Protein AF-A0A2W5EQF7-F1 (afdb_monomer)

Sequence (198 aa):
MAKLHTLMISAACLLDADGRLLLVRKRGTSAFMLPGGKLEAGEDALAALCRELQEELGLTFARSAFTALGRFEAPAANEPDTRVRAEVFTGTLDEPVSVAAELDAQRWLVRGEPWPDDLAPLLRLHVLPALWPSPATTRQDFHRQHADDARREAERLLAERAAWGPRWPAWVATQLYALSPAPYAAMVRRELERLAAG

pLDDT: mean 90.41, std 9.83, range [48.47, 98.62]

Foldseek 3Di:
DDDQAEFEWEFEQEAEPLRWTKWFAFPPAQATEGQTTGADDPGDRLRRRQVRCCQFFVDGDDSVQKDWLAWFKDAWRGDPSYMYIYGYIYGYDHDDTDTDPGTPDMDIHHPPDDDDPRHTCRCVVPVCCSVDVDPPCPLVNVCVVCLVVLLVLLVVLVVCCVVCPPCSVVVVVVVLVPDPDVSSSVSNVVSNVVVVVD

Secondary structure (DSSP, 8-state):
-PPPEEEEEEEEEEE-TT-PEEEEEETT--SBB-SEEEPPTT--HHHHHHHHHHHHH-----GGG-EEEEEEEEE-SSSTTEEEEEEEEEEE--SPP---TTEEEEEEEPTTSPPPTTB-HHIIIIIHHHHS------HHHHHHHHHHHHHHHHHHHHHTHHHHGGGHHHHHHHHHHH-SSHHHHHHHHHHHHHHHH-

Radius of gyration: 24.65 Å; Cα contacts (8 Å, |Δi|>4): 305; chains: 1; bounding box: 59×32×68 Å

Structure (mmCIF, N/CA/C/O backbone):
data_AF-A0A2W5EQF7-F1
#
_entry.id   AF-A0A2W5EQF7-F1
#
loop_
_atom_site.group_PDB
_atom_site.id
_atom_site.type_symbol
_atom_site.label_atom_id
_atom_site.label_alt_id
_atom_site.label_comp_id
_atom_site.label_asym_id
_atom_site.label_entity_id
_atom_site.label_seq_id
_atom_site.pdbx_PDB_ins_code
_atom_site.Cartn_x
_atom_site.Cartn_y
_atom_site.Cartn_z
_atom_site.occupancy
_atom_site.B_iso_or_equiv
_atom_site.auth_seq_id
_atom_site.auth_comp_id
_atom_site.auth_asym_id
_atom_site.auth_atom_id
_atom_site.pdbx_PDB_model_num
ATOM 1 N N . MET A 1 1 ? 17.710 12.142 25.211 1.00 48.47 1 MET A N 1
ATOM 2 C CA . MET A 1 1 ? 17.046 11.562 24.024 1.00 48.47 1 MET A CA 1
ATOM 3 C C . MET A 1 1 ? 15.573 11.411 24.351 1.00 48.47 1 MET A C 1
ATOM 5 O O . MET A 1 1 ? 15.276 10.823 25.385 1.00 48.47 1 MET A O 1
ATOM 9 N N . ALA A 1 2 ? 14.677 12.006 23.560 1.00 56.12 2 ALA A N 1
ATOM 10 C CA . ALA A 1 2 ? 13.237 11.849 23.761 1.00 56.12 2 ALA A CA 1
ATOM 11 C C . ALA A 1 2 ? 12.841 10.382 23.525 1.00 56.12 2 ALA A C 1
ATOM 13 O O . ALA A 1 2 ? 13.401 9.710 22.658 1.00 56.12 2 ALA A O 1
ATOM 14 N N . LYS A 1 3 ? 11.937 9.861 24.355 1.00 61.88 3 LYS A N 1
ATOM 15 C CA . LYS A 1 3 ? 11.502 8.464 24.312 1.00 61.88 3 LYS A CA 1
ATOM 16 C C . LYS A 1 3 ? 10.446 8.339 23.210 1.00 61.88 3 LYS A C 1
ATOM 18 O O . LYS A 1 3 ? 9.400 8.963 23.326 1.00 61.88 3 LYS A O 1
ATOM 23 N N . LEU A 1 4 ? 10.723 7.562 22.160 1.00 73.81 4 LEU A N 1
ATOM 24 C CA . LEU A 1 4 ? 9.756 7.289 21.089 1.00 73.81 4 LEU A CA 1
ATOM 25 C C . LEU A 1 4 ? 8.510 6.610 21.674 1.00 73.81 4 LEU A C 1
ATOM 27 O O . LEU A 1 4 ? 8.620 5.563 22.319 1.00 73.81 4 LEU A O 1
ATOM 31 N N . HIS A 1 5 ? 7.336 7.200 21.455 1.00 87.62 5 HIS A N 1
ATOM 32 C CA . HIS A 1 5 ? 6.059 6.606 21.846 1.00 87.62 5 HIS A CA 1
ATOM 33 C C . HIS A 1 5 ? 5.603 5.609 20.772 1.00 87.62 5 HIS A C 1
ATOM 35 O O . HIS A 1 5 ? 5.801 5.842 19.581 1.00 87.62 5 HIS A O 1
ATOM 41 N N . THR A 1 6 ? 5.031 4.470 21.172 1.00 90.19 6 THR A N 1
ATOM 42 C CA . THR A 1 6 ? 4.498 3.472 20.230 1.00 90.19 6 THR A CA 1
ATOM 43 C C . THR A 1 6 ? 3.012 3.282 20.476 1.00 90.19 6 THR A C 1
ATOM 45 O O . THR A 1 6 ? 2.613 2.887 21.570 1.00 90.19 6 THR A O 1
ATOM 48 N N . LEU A 1 7 ? 2.215 3.537 19.443 1.00 91.69 7 LEU A N 1
ATOM 49 C CA . LEU A 1 7 ? 0.780 3.298 19.418 1.00 91.69 7 LEU A CA 1
ATOM 50 C C . LEU A 1 7 ? 0.499 1.923 18.818 1.00 91.69 7 LEU A C 1
ATOM 52 O O . LEU A 1 7 ? 0.949 1.621 17.711 1.00 91.69 7 LEU A O 1
ATOM 56 N N . MET A 1 8 ? -0.263 1.112 19.547 1.00 94.94 8 MET A N 1
ATOM 57 C CA . MET A 1 8 ? -0.756 -0.180 19.078 1.00 94.94 8 MET A CA 1
ATOM 58 C C . MET A 1 8 ? -2.125 0.021 18.435 1.00 94.94 8 MET A C 1
ATOM 60 O O . MET A 1 8 ? -3.047 0.498 19.096 1.00 94.94 8 MET A O 1
ATOM 64 N N . ILE A 1 9 ? -2.240 -0.326 17.156 1.00 95.62 9 ILE A N 1
ATOM 65 C CA . ILE A 1 9 ? -3.440 -0.111 16.342 1.00 95.62 9 ILE A CA 1
ATOM 66 C C . ILE A 1 9 ? -3.918 -1.443 15.757 1.00 95.62 9 ILE A C 1
ATOM 68 O O . ILE A 1 9 ? -3.106 -2.313 15.431 1.00 95.62 9 ILE A O 1
ATOM 72 N N . SER A 1 10 ? -5.225 -1.586 15.564 1.00 97.81 10 SER A N 1
ATOM 73 C CA . SER A 1 10 ? -5.778 -2.555 14.623 1.00 97.81 10 SER A CA 1
ATOM 74 C C . SER A 1 10 ? -6.512 -1.842 13.497 1.00 97.81 10 SER A C 1
ATOM 76 O O . SER A 1 10 ? -7.154 -0.822 13.728 1.00 97.81 10 SER A O 1
ATOM 78 N N . ALA A 1 11 ? -6.369 -2.344 12.271 1.00 98.19 11 ALA A N 1
ATOM 79 C CA . ALA A 1 11 ? -6.960 -1.726 11.090 1.00 98.19 11 ALA A CA 1
ATOM 80 C C . ALA A 1 11 ? -7.374 -2.764 10.040 1.00 98.19 11 ALA A C 1
ATOM 82 O O . ALA A 1 11 ? -6.799 -3.855 9.973 1.00 98.19 11 ALA A O 1
ATOM 83 N N . ALA A 1 12 ? -8.332 -2.406 9.183 1.00 98.12 12 ALA A N 1
ATOM 84 C CA . ALA A 1 12 ? -8.821 -3.275 8.115 1.00 98.12 12 ALA A CA 1
ATOM 85 C C . ALA A 1 12 ? -8.602 -2.692 6.718 1.00 98.12 12 ALA A C 1
ATOM 87 O O . ALA A 1 12 ? -8.918 -1.541 6.438 1.00 98.12 12 ALA A O 1
ATOM 88 N N . CYS A 1 13 ? -8.145 -3.545 5.806 1.00 98.38 13 CYS A N 1
ATOM 89 C CA . CYS A 1 13 ? -8.306 -3.370 4.373 1.00 98.38 13 CYS A CA 1
ATOM 90 C C . CYS A 1 13 ? -9.688 -3.894 3.975 1.00 98.38 13 CYS A C 1
ATOM 92 O O . CYS A 1 13 ? -9.848 -5.095 3.744 1.00 98.38 13 CYS A O 1
ATOM 94 N N . LEU A 1 14 ? -10.676 -3.001 3.934 1.00 97.69 14 LEU A N 1
ATOM 95 C CA . LEU A 1 14 ? -12.032 -3.314 3.490 1.00 97.69 14 LEU A CA 1
ATOM 96 C C . LEU A 1 14 ? -12.136 -3.126 1.976 1.00 97.69 14 LEU A C 1
ATOM 98 O O . LEU A 1 14 ? -11.939 -2.017 1.474 1.00 97.69 14 LEU A O 1
ATOM 102 N N . LEU A 1 15 ? -12.403 -4.221 1.266 1.00 96.75 15 LEU A N 1
ATOM 103 C CA . LEU A 1 15 ? -12.511 -4.257 -0.190 1.00 96.75 15 LEU A CA 1
ATOM 104 C C . LEU A 1 15 ? -13.969 -4.419 -0.612 1.00 96.75 15 LEU A C 1
ATOM 106 O O . LEU A 1 15 ? -14.646 -5.319 -0.118 1.00 96.75 15 LEU A O 1
ATOM 110 N N . ASP A 1 16 ? -14.430 -3.587 -1.540 1.00 94.62 16 ASP A N 1
ATOM 111 C CA . ASP A 1 16 ? -15.740 -3.785 -2.163 1.00 94.62 16 ASP A CA 1
ATOM 112 C C . ASP A 1 16 ? -15.708 -4.863 -3.261 1.00 94.62 16 ASP A C 1
ATOM 114 O O . ASP A 1 16 ? -14.664 -5.445 -3.575 1.00 94.62 16 ASP A O 1
ATOM 118 N N . ALA A 1 17 ? -16.867 -5.120 -3.872 1.00 90.81 17 ALA A N 1
ATOM 119 C CA . ALA A 1 17 ? -17.014 -6.082 -4.964 1.00 90.81 17 ALA A CA 1
ATOM 120 C C . ALA A 1 17 ? -16.164 -5.749 -6.210 1.00 90.81 17 ALA A C 1
ATOM 122 O O . ALA A 1 17 ? -15.808 -6.655 -6.964 1.00 90.81 17 ALA A O 1
ATOM 123 N N . ASP A 1 18 ? -15.801 -4.476 -6.407 1.00 89.88 18 ASP A N 1
ATOM 124 C CA . ASP A 1 18 ? -14.920 -4.021 -7.489 1.00 89.88 18 ASP A CA 1
ATOM 125 C C . ASP A 1 18 ? -13.426 -4.131 -7.108 1.00 89.88 18 ASP A C 1
ATOM 127 O O . ASP A 1 18 ? -12.540 -3.800 -7.900 1.00 89.88 18 ASP A O 1
ATOM 131 N 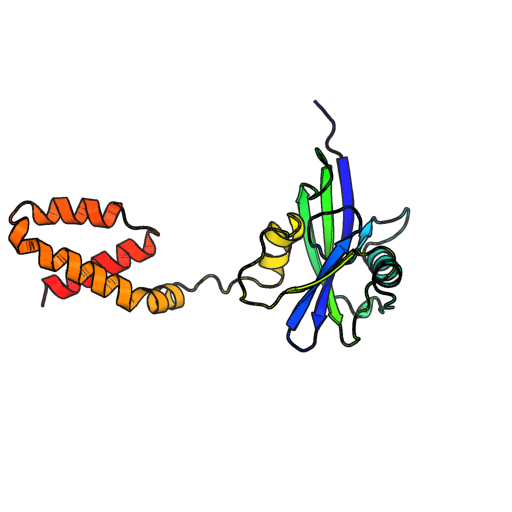N . GLY A 1 19 ? -13.118 -4.588 -5.888 1.00 91.06 19 GLY A N 1
ATOM 132 C CA . GLY A 1 19 ? -11.762 -4.687 -5.358 1.00 91.06 19 GLY A CA 1
ATOM 133 C C . GLY A 1 19 ? -11.134 -3.334 -5.015 1.00 91.06 19 GLY A C 1
ATOM 134 O O . GLY A 1 19 ? -9.905 -3.240 -4.927 1.00 91.06 19 GLY A O 1
ATOM 135 N N . ARG A 1 20 ? -11.942 -2.283 -4.836 1.00 93.75 20 ARG A N 1
ATOM 136 C CA . ARG A 1 20 ? -11.485 -0.972 -4.363 1.00 93.75 20 ARG A CA 1
ATOM 137 C C . ARG A 1 20 ? -11.332 -1.002 -2.851 1.00 93.75 20 ARG A C 1
ATOM 139 O O . ARG A 1 20 ? -12.139 -1.596 -2.147 1.00 93.75 20 ARG A O 1
ATOM 146 N N . LEU A 1 21 ? -10.300 -0.335 -2.349 1.00 97.44 21 LEU A N 1
ATOM 147 C CA . LEU A 1 21 ? -9.998 -0.248 -0.924 1.00 97.44 21 LEU A CA 1
ATOM 148 C C . LEU A 1 21 ? -10.655 0.987 -0.309 1.00 97.44 21 LEU A C 1
ATOM 150 O O . LEU A 1 21 ? -10.420 2.104 -0.775 1.00 97.44 21 LEU A O 1
ATOM 154 N N . LEU A 1 22 ? -11.417 0.797 0.767 1.00 97.06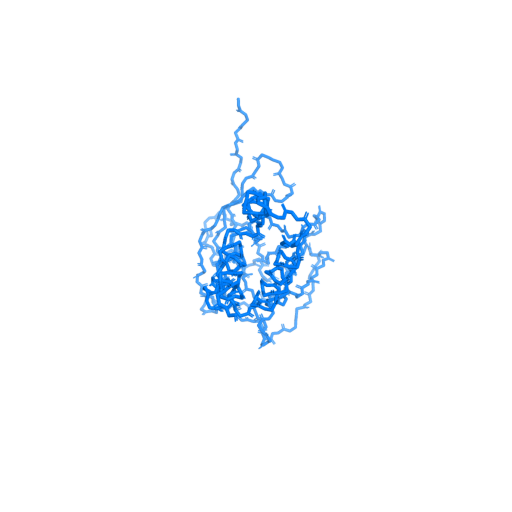 22 LEU A N 1
ATOM 155 C CA . LEU A 1 22 ? -11.942 1.900 1.563 1.00 97.06 22 LEU A CA 1
ATOM 156 C C . LEU A 1 22 ? -10.818 2.575 2.352 1.00 97.06 22 LEU A C 1
ATOM 158 O O . LEU A 1 22 ? -10.120 1.938 3.142 1.00 97.06 22 LEU A O 1
ATOM 162 N N . LEU A 1 23 ? -10.703 3.887 2.183 1.00 97.06 23 LEU A N 1
ATOM 163 C CA . LEU A 1 23 ? -9.868 4.766 2.986 1.00 97.06 23 LEU A CA 1
ATOM 164 C C . LEU A 1 23 ? -10.734 5.780 3.722 1.00 97.06 23 LEU A C 1
ATOM 166 O O . LEU A 1 23 ? -11.713 6.299 3.181 1.00 97.06 23 LEU A O 1
ATOM 170 N N . VAL A 1 24 ? -10.308 6.131 4.927 1.00 95.44 24 VAL A N 1
ATOM 171 C CA . VAL A 1 24 ? -10.965 7.125 5.773 1.00 95.44 24 VAL A CA 1
ATOM 172 C C . VAL A 1 24 ? -9.977 8.196 6.203 1.00 95.44 24 VAL A C 1
ATOM 174 O O . VAL A 1 24 ? -8.767 7.971 6.234 1.00 95.44 24 VAL A O 1
ATOM 177 N N . ARG A 1 25 ? -10.480 9.375 6.553 1.00 94.19 25 ARG A N 1
ATOM 178 C CA . ARG A 1 25 ? -9.692 10.438 7.176 1.00 94.19 25 ARG A CA 1
ATOM 179 C C . ARG A 1 25 ? -10.370 10.869 8.467 1.00 94.19 25 ARG A C 1
ATOM 181 O O . ARG A 1 25 ? -11.517 11.313 8.438 1.00 94.19 25 ARG A O 1
ATOM 188 N N . LYS A 1 26 ? -9.655 10.764 9.590 1.00 90.50 26 LYS A N 1
ATOM 189 C CA . LYS A 1 26 ? -10.151 11.208 10.900 1.00 90.50 26 LYS A CA 1
ATOM 190 C C . LYS A 1 26 ? -10.235 12.731 10.949 1.00 90.50 26 LYS A C 1
ATOM 192 O O . LYS A 1 26 ? -9.375 13.421 10.386 1.00 90.50 26 LYS A O 1
ATOM 197 N N . ARG A 1 27 ? -11.236 13.271 11.647 1.00 86.88 27 ARG A N 1
ATOM 198 C CA . ARG A 1 27 ? -11.348 14.721 11.855 1.00 86.88 27 ARG A CA 1
ATOM 199 C C . ARG A 1 27 ? -10.093 15.263 12.550 1.00 86.88 27 ARG A C 1
ATOM 201 O O . ARG A 1 27 ? -9.570 14.653 13.475 1.00 86.88 27 ARG A O 1
ATOM 208 N N . GLY A 1 28 ? -9.600 16.411 12.085 1.00 86.38 28 GLY A N 1
ATOM 209 C CA . GLY A 1 28 ? -8.376 17.025 12.616 1.00 86.38 28 GLY A CA 1
ATOM 210 C C . GLY A 1 28 ? -7.071 16.417 12.088 1.00 86.38 28 GLY A C 1
ATOM 211 O O . GLY A 1 28 ? -6.002 16.785 12.565 1.00 86.38 28 GLY A O 1
ATOM 212 N N . THR A 1 29 ? -7.138 15.523 11.095 1.00 88.94 29 THR A N 1
ATOM 213 C CA . THR A 1 29 ? -5.961 14.946 10.425 1.00 88.94 29 THR A CA 1
ATOM 214 C C . THR A 1 29 ? -5.974 15.249 8.929 1.00 88.94 29 THR A C 1
ATOM 216 O O . THR A 1 29 ? -7.028 15.512 8.350 1.00 88.94 29 THR A O 1
ATOM 219 N N . SER A 1 30 ? -4.803 15.227 8.288 1.00 89.38 30 SER A N 1
ATOM 220 C CA . SER A 1 30 ? -4.674 15.489 6.846 1.00 89.38 30 SER A CA 1
ATOM 221 C C . SER A 1 30 ? -4.567 14.218 6.001 1.00 89.38 30 SER A C 1
ATOM 223 O O . SER A 1 30 ? -4.916 14.251 4.822 1.00 89.38 30 SER A O 1
ATOM 225 N N . ALA A 1 31 ? -4.119 13.107 6.591 1.00 93.62 31 ALA A N 1
ATOM 226 C CA . ALA A 1 31 ? -3.825 11.875 5.869 1.00 93.62 31 ALA A CA 1
ATOM 227 C C . ALA A 1 31 ? -5.010 10.896 5.835 1.00 93.62 31 ALA A C 1
ATOM 229 O O . ALA A 1 31 ? -5.658 10.651 6.852 1.00 93.62 31 ALA A O 1
ATOM 230 N N . PHE A 1 32 ? -5.234 10.273 4.680 1.00 96.25 32 PHE A N 1
ATOM 231 C CA . PHE A 1 32 ? -6.093 9.104 4.529 1.00 96.25 32 PHE A CA 1
ATOM 232 C C . PHE A 1 32 ? -5.405 7.849 5.068 1.00 96.25 32 PHE A C 1
ATOM 234 O O . PHE A 1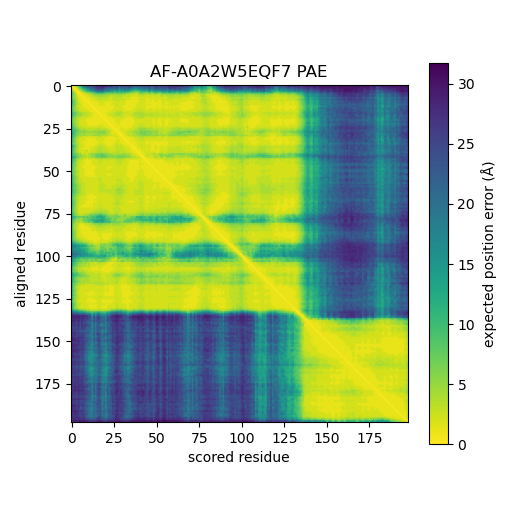 32 ? -4.216 7.611 4.847 1.00 96.25 32 PHE A O 1
ATOM 241 N N . MET A 1 33 ? -6.170 7.027 5.769 1.00 95.94 33 MET A N 1
ATOM 242 C CA . MET A 1 33 ? -5.720 5.820 6.448 1.00 95.94 33 MET A CA 1
ATOM 243 C C . MET A 1 33 ? -6.753 4.702 6.300 1.00 95.94 33 MET A C 1
ATOM 245 O O . MET A 1 33 ? -7.835 4.902 5.749 1.00 95.94 33 MET A O 1
ATOM 249 N N . LEU A 1 34 ? -6.394 3.510 6.766 1.00 97.44 34 LEU A N 1
ATOM 250 C CA . LEU A 1 34 ? -7.345 2.411 6.906 1.00 97.44 34 LEU A CA 1
ATOM 251 C C . LEU A 1 34 ? -8.290 2.696 8.079 1.00 97.44 34 LEU A C 1
ATOM 253 O O . LEU A 1 34 ? -7.830 3.280 9.064 1.00 97.44 34 LEU A O 1
ATOM 257 N N . PRO A 1 35 ? -9.557 2.262 8.005 1.00 96.25 35 PRO A N 1
ATOM 258 C CA . PRO A 1 35 ? -10.445 2.288 9.158 1.00 96.25 35 PRO A CA 1
ATOM 259 C C . PRO A 1 35 ? -9.921 1.375 10.276 1.00 96.25 35 PRO A C 1
ATOM 261 O O . PRO A 1 35 ? -9.309 0.328 10.011 1.00 96.25 35 PRO A O 1
ATOM 264 N N . GLY A 1 36 ? -10.154 1.796 11.517 1.00 95.56 36 GLY A N 1
ATOM 265 C CA . GLY A 1 36 ? -9.656 1.155 12.729 1.00 95.56 36 GLY A CA 1
ATOM 266 C C . GLY A 1 36 ? -9.018 2.131 13.722 1.00 95.56 36 GLY A C 1
ATOM 267 O O . GLY A 1 36 ? -8.953 3.348 13.519 1.00 95.56 36 GLY A O 1
ATOM 268 N N . GLY A 1 37 ? -8.462 1.587 14.802 1.00 94.50 37 GLY A N 1
ATOM 269 C CA . GLY A 1 37 ? -7.959 2.417 15.886 1.00 94.50 37 GLY A CA 1
ATOM 270 C C . GLY A 1 37 ? -7.222 1.675 16.985 1.00 94.50 37 GLY A C 1
ATOM 271 O O . GLY A 1 37 ? -6.596 0.635 16.762 1.00 94.50 37 GLY A O 1
ATOM 272 N N . LYS A 1 38 ? -7.170 2.315 18.153 1.00 94.88 38 LYS A N 1
ATOM 273 C CA . LYS A 1 38 ? -6.282 1.923 19.252 1.00 94.88 38 LYS A CA 1
ATOM 274 C C . LYS A 1 38 ? -6.849 0.702 19.962 1.00 94.88 38 LYS A C 1
ATOM 276 O O . LYS A 1 38 ? -8.053 0.588 20.145 1.00 94.88 38 LYS A O 1
ATOM 281 N N . LEU A 1 39 ? -5.960 -0.190 20.390 1.00 95.31 39 LEU A N 1
ATOM 282 C CA . LEU A 1 39 ? -6.354 -1.284 21.274 1.00 95.31 39 LEU A CA 1
ATOM 283 C C . LEU A 1 39 ? -6.657 -0.728 22.666 1.00 95.31 39 LEU A C 1
ATOM 285 O O . LEU A 1 39 ? -5.861 0.048 23.209 1.00 95.31 39 LEU A O 1
ATOM 289 N N . GLU A 1 40 ? -7.758 -1.177 23.260 1.00 93.94 40 GLU A N 1
ATOM 290 C CA . GLU A 1 40 ? -8.060 -0.921 24.665 1.00 93.94 40 GLU A CA 1
ATOM 291 C C . GLU A 1 40 ? -7.437 -1.971 25.599 1.00 93.94 40 GLU A C 1
ATOM 293 O O . GLU A 1 40 ? -6.906 -3.008 25.189 1.00 93.94 40 GLU A O 1
ATOM 298 N N . ALA A 1 41 ? -7.453 -1.686 26.903 1.00 90.12 41 ALA A N 1
ATOM 299 C CA . ALA A 1 41 ? -6.861 -2.564 27.903 1.00 90.12 41 ALA A CA 1
ATOM 300 C C . ALA A 1 41 ? -7.593 -3.916 27.965 1.00 90.12 41 ALA A C 1
ATOM 302 O O . ALA A 1 41 ? -8.774 -3.983 28.290 1.00 90.12 41 ALA A O 1
ATOM 303 N N . GLY A 1 42 ? -6.860 -5.004 27.710 1.00 90.88 42 GLY A N 1
ATOM 304 C CA . GLY A 1 42 ? -7.405 -6.367 27.717 1.00 90.88 42 GLY A CA 1
ATOM 305 C C . GLY A 1 42 ? -8.065 -6.792 26.403 1.00 90.88 42 GLY A C 1
ATOM 306 O O . GLY A 1 42 ? -8.528 -7.926 26.305 1.00 90.88 42 GLY A O 1
ATOM 307 N N . GLU A 1 43 ? -8.073 -5.918 25.398 1.00 92.81 43 GLU A N 1
ATOM 308 C CA . GLU A 1 43 ? -8.648 -6.181 24.084 1.00 92.81 43 GLU A CA 1
ATOM 309 C C . GLU A 1 43 ? -7.625 -6.859 23.153 1.00 92.81 43 GLU A C 1
ATOM 311 O O . GLU A 1 43 ? -6.440 -6.513 23.140 1.00 92.81 43 GLU A O 1
ATOM 316 N N . ASP A 1 44 ? -8.073 -7.843 22.365 1.00 95.50 44 ASP A N 1
ATOM 317 C CA . ASP A 1 44 ? -7.275 -8.386 21.262 1.00 95.50 44 ASP A CA 1
ATOM 318 C C . ASP A 1 44 ? -7.470 -7.556 19.980 1.00 95.50 44 ASP A C 1
ATOM 320 O O . ASP A 1 44 ? -8.425 -6.792 19.858 1.00 95.50 44 ASP A O 1
ATOM 324 N N . ALA A 1 45 ? -6.572 -7.694 19.001 1.00 96.38 45 ALA A N 1
ATOM 325 C CA . ALA A 1 45 ? -6.612 -6.855 17.803 1.00 96.38 45 ALA A CA 1
ATOM 326 C C . ALA A 1 45 ? -7.928 -6.972 17.006 1.00 96.38 45 ALA A C 1
ATOM 328 O O . ALA A 1 45 ? -8.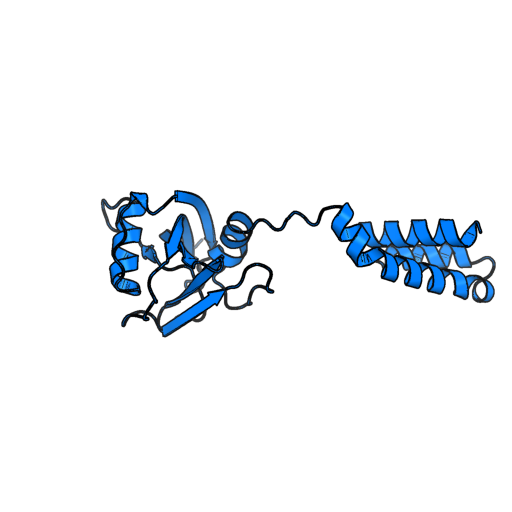424 -5.969 16.507 1.00 96.38 45 ALA A O 1
ATOM 329 N N . LEU A 1 46 ? -8.526 -8.166 16.911 1.00 96.88 46 LEU A N 1
ATOM 330 C CA . LEU A 1 46 ? -9.788 -8.354 16.183 1.00 96.88 46 LEU A CA 1
ATOM 331 C C . LEU A 1 46 ? -10.980 -7.760 16.935 1.00 96.88 46 LEU A C 1
ATOM 333 O O . LEU A 1 46 ? -11.891 -7.241 16.294 1.00 96.88 46 LEU A O 1
ATOM 337 N N . ALA A 1 47 ? -10.989 -7.847 18.266 1.00 96.69 47 ALA A N 1
ATOM 338 C CA . ALA A 1 47 ? -11.993 -7.188 19.091 1.00 96.69 47 ALA A CA 1
ATOM 339 C C . ALA A 1 47 ? -11.922 -5.662 18.914 1.00 96.69 47 ALA A C 1
ATOM 341 O O . ALA A 1 47 ? -12.938 -5.062 18.559 1.00 96.69 47 ALA A O 1
ATOM 342 N N . ALA A 1 48 ? -10.712 -5.091 18.997 1.00 97.25 48 ALA A N 1
ATOM 343 C CA . ALA A 1 48 ? -10.473 -3.665 18.764 1.00 97.25 48 ALA A CA 1
ATOM 344 C C . ALA A 1 48 ? -10.944 -3.237 17.378 1.00 97.25 48 ALA A C 1
ATOM 346 O O . ALA A 1 48 ? -11.659 -2.252 17.236 1.00 97.25 48 ALA A O 1
ATOM 347 N N . LEU A 1 49 ? -10.608 -4.021 16.352 1.00 97.69 49 LEU A N 1
ATOM 348 C CA . LEU A 1 49 ? -11.044 -3.739 14.994 1.00 97.69 49 LEU A CA 1
ATOM 349 C C . LEU A 1 49 ? -12.570 -3.709 14.873 1.00 97.69 49 LEU A C 1
ATOM 351 O O . LEU A 1 49 ? -13.112 -2.788 14.277 1.00 97.69 49 LEU A O 1
ATOM 355 N N . CYS A 1 50 ? -13.272 -4.705 15.416 1.00 96.25 50 CYS A N 1
ATOM 356 C CA . CYS A 1 50 ? -14.727 -4.785 15.278 1.00 96.25 50 CYS A CA 1
ATOM 357 C C . CYS A 1 50 ? -15.432 -3.616 15.984 1.00 96.25 50 CYS A C 1
ATOM 359 O O . CYS A 1 50 ? -16.376 -3.066 15.420 1.00 96.25 50 CYS A O 1
ATOM 361 N N . ARG A 1 51 ? -14.958 -3.221 17.174 1.00 96.19 51 ARG A N 1
ATOM 362 C CA . ARG A 1 51 ? -15.449 -2.037 17.894 1.00 96.19 51 ARG A CA 1
ATOM 363 C C . ARG A 1 51 ? -15.217 -0.760 17.086 1.00 96.19 51 ARG A C 1
ATOM 365 O O . ARG A 1 51 ? -16.160 -0.020 16.837 1.00 96.19 51 ARG A O 1
ATOM 372 N N . GLU A 1 52 ? -13.995 -0.537 16.615 1.00 95.56 52 GLU A N 1
ATOM 373 C CA . GLU A 1 52 ? -13.646 0.675 15.863 1.00 95.56 52 GLU A CA 1
ATOM 374 C C . GLU A 1 52 ? -14.426 0.774 14.543 1.00 95.56 52 GLU A C 1
ATOM 376 O O . GLU A 1 52 ? -14.901 1.844 14.186 1.00 95.56 52 GLU A O 1
ATOM 381 N N . LEU A 1 53 ? -14.641 -0.334 13.823 1.00 94.25 53 LEU A N 1
ATOM 382 C CA . LEU A 1 53 ? -15.469 -0.321 12.607 1.00 94.25 53 LEU A CA 1
ATOM 383 C C . LEU A 1 53 ? -16.939 0.010 12.904 1.00 94.25 53 LEU A C 1
ATOM 385 O O . LEU A 1 53 ? -17.594 0.676 12.097 1.00 94.25 53 LEU A O 1
ATOM 389 N N . GLN A 1 54 ? -17.451 -0.410 14.062 1.00 93.00 54 GLN A N 1
ATOM 390 C CA . GLN A 1 54 ? -18.782 -0.022 14.514 1.00 93.00 54 GLN A CA 1
ATOM 391 C C . GLN A 1 54 ? -18.842 1.478 14.842 1.00 93.00 54 GLN A C 1
ATOM 393 O O . GLN A 1 54 ? -19.797 2.144 14.452 1.00 93.00 54 GLN A O 1
ATOM 398 N N . GLU A 1 55 ? -17.839 2.017 15.530 1.00 91.69 55 GLU A N 1
ATOM 399 C CA . GLU A 1 55 ? -17.775 3.430 15.930 1.00 91.69 55 GLU A CA 1
ATOM 400 C C . GLU A 1 55 ? -17.569 4.366 14.725 1.00 91.69 55 GLU A C 1
ATOM 402 O O . GLU A 1 55 ? -18.288 5.356 14.564 1.00 91.69 55 GLU A O 1
ATOM 407 N N . GLU A 1 56 ? -16.632 4.031 13.836 1.00 91.7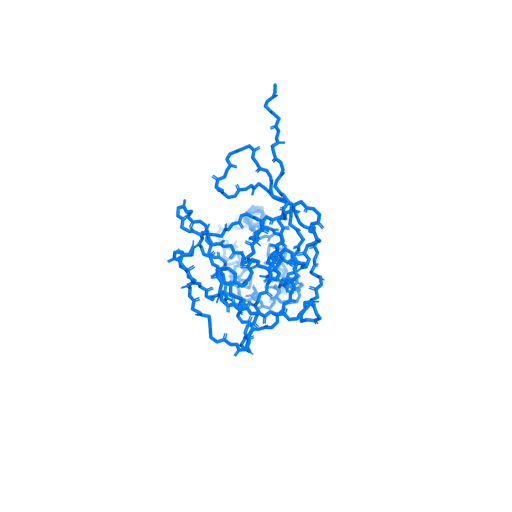5 56 GLU A N 1
ATOM 408 C CA . GLU A 1 56 ? -16.230 4.878 12.709 1.00 91.75 56 GLU A CA 1
ATOM 409 C C . GLU A 1 56 ? -17.172 4.778 11.503 1.00 91.75 56 GLU A C 1
ATOM 411 O O . GLU A 1 56 ? -17.380 5.769 10.795 1.00 91.75 56 GLU A O 1
ATOM 416 N N . LEU A 1 57 ? -17.709 3.583 11.235 1.00 91.31 57 LEU A N 1
ATOM 417 C CA . LEU A 1 57 ? -18.482 3.293 10.020 1.00 91.31 57 LEU A CA 1
ATOM 418 C C . LEU A 1 57 ? -19.933 2.893 10.309 1.00 91.31 57 LEU A C 1
ATOM 420 O O . LEU A 1 57 ? -20.728 2.789 9.377 1.00 91.31 57 LEU A O 1
ATOM 424 N N . GLY A 1 58 ? -20.292 2.631 11.571 1.00 91.38 58 GLY A N 1
ATOM 425 C CA . GLY A 1 58 ? -21.603 2.082 11.926 1.00 91.38 58 GLY A CA 1
ATOM 426 C C . GLY A 1 58 ? -21.791 0.616 11.524 1.00 91.38 58 GLY A C 1
ATOM 427 O O . GLY A 1 58 ? -22.920 0.129 11.533 1.00 91.38 58 GLY A O 1
ATOM 428 N N . LEU A 1 59 ? -20.716 -0.089 11.153 1.00 91.12 59 LEU A N 1
ATOM 429 C CA . LEU A 1 59 ? -20.780 -1.434 10.579 1.00 91.12 59 LEU A CA 1
ATOM 430 C C . LEU A 1 59 ? -20.365 -2.499 11.592 1.00 91.12 59 LEU A C 1
ATOM 432 O O . LEU A 1 59 ? -19.342 -2.381 12.262 1.00 91.12 59 LEU A O 1
ATOM 436 N N . THR A 1 60 ? -21.146 -3.576 11.672 1.00 93.25 60 THR A N 1
ATOM 437 C CA . THR A 1 60 ? -20.860 -4.713 12.556 1.00 93.25 60 THR A CA 1
ATOM 438 C C . THR A 1 60 ? -20.346 -5.891 11.744 1.00 93.25 60 THR A C 1
ATOM 440 O O . THR A 1 60 ? -21.027 -6.374 10.845 1.00 93.25 60 THR A O 1
ATOM 443 N N . PHE A 1 61 ? -19.171 -6.403 12.107 1.00 93.69 61 PHE A N 1
ATOM 444 C CA . PHE A 1 61 ? -18.552 -7.546 11.443 1.00 93.69 61 PHE A CA 1
ATOM 445 C C . PHE A 1 61 ? -18.402 -8.729 12.398 1.00 93.69 61 PHE A C 1
ATOM 447 O O . PHE A 1 61 ? -18.061 -8.576 13.571 1.00 93.69 61 PHE A O 1
ATOM 454 N N . ALA A 1 62 ? -18.599 -9.941 11.878 1.00 94.44 62 ALA A N 1
ATOM 455 C CA . ALA A 1 62 ? -18.162 -11.145 12.571 1.00 94.44 62 ALA A CA 1
ATOM 456 C C . ALA A 1 62 ? -16.633 -11.255 12.498 1.00 94.44 62 ALA A C 1
ATOM 458 O O . ALA A 1 62 ? -16.041 -11.005 11.451 1.00 94.44 62 ALA A O 1
ATOM 459 N N . ARG A 1 63 ? -15.981 -11.731 13.566 1.00 94.56 63 ARG A N 1
ATOM 460 C CA . ARG A 1 63 ? -14.516 -11.936 13.580 1.00 94.56 63 ARG A CA 1
ATOM 461 C C . ARG A 1 63 ? -14.025 -12.829 12.433 1.00 94.56 63 ARG A C 1
ATOM 463 O O . ARG A 1 63 ? -12.923 -12.636 11.937 1.00 94.56 63 ARG A O 1
ATOM 470 N N . SER A 1 64 ? -14.845 -13.789 12.004 1.00 96.06 64 SER A N 1
ATOM 471 C CA . SER A 1 64 ? -14.557 -14.692 10.883 1.00 96.06 64 SER A CA 1
ATOM 472 C C . SER A 1 64 ? -14.570 -14.015 9.510 1.00 96.06 64 SER A C 1
ATOM 474 O O . SER A 1 64 ? -14.150 -14.639 8.542 1.00 96.06 64 SER A O 1
ATOM 476 N N . ALA A 1 65 ? -15.050 -12.772 9.407 1.00 95.88 65 ALA A N 1
ATOM 477 C CA . ALA A 1 65 ? -15.004 -11.990 8.172 1.00 95.88 65 ALA A CA 1
ATOM 478 C C . ALA A 1 65 ? -13.589 -11.481 7.846 1.00 95.88 65 ALA A C 1
ATOM 480 O O . ALA A 1 65 ? -13.355 -10.986 6.746 1.00 95.88 65 ALA A O 1
ATOM 481 N N . PHE A 1 66 ? -12.649 -11.602 8.789 1.00 98.06 66 PHE A N 1
ATOM 482 C CA . PHE A 1 66 ? -11.310 -11.049 8.666 1.00 98.06 66 PHE A CA 1
ATOM 483 C C . PHE A 1 66 ? -10.233 -12.120 8.529 1.00 98.06 66 PHE A C 1
ATOM 485 O O . PHE A 1 66 ? -10.197 -13.104 9.268 1.00 98.06 66 PHE A O 1
ATOM 492 N N . THR A 1 67 ? -9.292 -11.871 7.621 1.00 98.00 67 THR A N 1
ATOM 493 C CA . THR A 1 67 ? -8.039 -12.625 7.506 1.00 98.00 67 THR A CA 1
ATOM 494 C C . THR A 1 67 ? -6.872 -11.719 7.872 1.00 98.00 67 THR A C 1
ATOM 496 O O . THR A 1 67 ? -6.839 -10.558 7.477 1.00 98.00 67 THR A O 1
ATOM 499 N N . ALA A 1 68 ? -5.899 -12.215 8.637 1.00 97.88 68 ALA A N 1
ATOM 500 C CA . ALA A 1 68 ? -4.715 -11.428 8.972 1.00 97.88 68 ALA A CA 1
ATOM 501 C C . ALA A 1 68 ? -3.862 -11.174 7.717 1.00 97.88 68 ALA A C 1
ATOM 503 O O . ALA A 1 68 ? -3.422 -12.120 7.065 1.00 97.88 68 ALA A O 1
ATOM 504 N N . LEU A 1 69 ? -3.601 -9.902 7.406 1.00 97.88 69 LEU A N 1
ATOM 505 C CA . LEU A 1 69 ? -2.657 -9.503 6.360 1.00 97.88 69 LEU A CA 1
ATOM 506 C C . LEU A 1 69 ? -1.226 -9.500 6.899 1.00 97.88 69 LEU A C 1
ATOM 508 O O . LEU A 1 69 ? -0.299 -9.953 6.231 1.00 97.88 69 LEU A O 1
ATOM 512 N N . GLY A 1 70 ? -1.039 -8.971 8.109 1.00 97.31 70 GLY A N 1
ATOM 513 C CA . GLY A 1 70 ? 0.270 -8.903 8.743 1.00 97.31 70 GLY A CA 1
ATOM 514 C C . GLY A 1 70 ? 0.370 -7.855 9.843 1.00 97.31 70 GLY A C 1
ATOM 515 O O . GLY A 1 70 ? -0.592 -7.165 10.180 1.00 97.31 70 GLY A O 1
ATOM 516 N N . ARG A 1 71 ? 1.576 -7.742 10.403 1.00 98.12 71 ARG A N 1
ATOM 517 C CA . ARG A 1 71 ? 1.935 -6.742 11.412 1.00 98.12 71 ARG A CA 1
ATOM 518 C C . ARG A 1 71 ? 2.954 -5.784 10.821 1.00 98.12 71 ARG A C 1
ATOM 520 O O . ARG A 1 71 ? 4.004 -6.218 10.351 1.00 98.12 71 ARG A O 1
ATOM 527 N N . PHE A 1 72 ? 2.650 -4.495 10.865 1.00 96.69 72 PHE A N 1
ATOM 528 C CA . PHE A 1 72 ? 3.440 -3.452 10.217 1.00 96.69 72 PHE A CA 1
ATOM 529 C C . PHE A 1 72 ? 3.775 -2.337 11.197 1.00 96.69 72 PHE A C 1
ATOM 531 O O . PHE A 1 72 ? 3.079 -2.138 12.193 1.00 96.69 72 PHE A O 1
ATOM 538 N N . GLU A 1 73 ? 4.841 -1.594 10.912 1.00 95.44 73 GLU A N 1
ATOM 539 C CA . GLU A 1 73 ? 5.268 -0.487 11.757 1.00 95.44 73 GLU A CA 1
ATOM 540 C C . GLU A 1 73 ? 5.807 0.670 10.921 1.00 95.44 73 GLU A C 1
ATOM 542 O O . GLU A 1 73 ? 6.635 0.461 10.040 1.00 95.44 73 GLU A O 1
ATOM 547 N N . ALA A 1 74 ? 5.365 1.890 11.219 1.00 93.19 74 ALA A N 1
ATOM 548 C CA . ALA A 1 74 ? 5.818 3.106 10.546 1.00 93.19 74 ALA A CA 1
ATOM 549 C C . ALA A 1 74 ? 5.724 4.322 11.482 1.00 93.19 74 ALA A C 1
ATOM 551 O O . ALA A 1 74 ? 5.050 4.250 12.513 1.00 93.19 74 ALA A O 1
ATOM 552 N N . PRO A 1 75 ? 6.363 5.457 11.150 1.00 91.38 75 PRO A N 1
ATOM 553 C CA . PRO A 1 75 ? 6.076 6.726 11.813 1.00 91.38 75 PRO A CA 1
ATOM 554 C C . PRO A 1 75 ? 4.583 7.077 11.732 1.00 91.38 75 PRO A C 1
ATOM 556 O O . PRO A 1 75 ? 3.934 6.826 10.712 1.00 91.38 75 PRO A O 1
ATOM 559 N N . ALA A 1 76 ? 4.037 7.654 12.803 1.00 87.69 76 ALA A N 1
ATOM 560 C CA . ALA A 1 76 ? 2.672 8.162 12.807 1.00 87.69 76 ALA A CA 1
ATOM 561 C C . ALA A 1 76 ? 2.532 9.330 11.818 1.00 87.69 76 ALA A C 1
ATOM 563 O O . ALA A 1 76 ? 3.434 10.154 11.686 1.00 87.69 76 ALA A O 1
ATOM 564 N N . ALA A 1 77 ? 1.388 9.417 11.133 1.00 80.69 77 ALA A N 1
ATOM 565 C CA . ALA A 1 77 ? 1.135 10.490 10.167 1.00 80.69 77 ALA A CA 1
ATOM 566 C C . ALA A 1 77 ? 0.983 11.867 10.837 1.00 80.69 77 ALA A C 1
ATOM 568 O O . ALA A 1 77 ? 1.372 12.877 10.262 1.00 80.69 77 ALA A O 1
ATOM 569 N N . ASN A 1 78 ? 0.406 11.896 12.043 1.00 75.00 78 ASN A N 1
ATOM 570 C CA . ASN A 1 78 ? -0.082 13.125 12.675 1.00 75.00 78 ASN A CA 1
ATOM 571 C C . ASN A 1 78 ? 0.571 13.422 14.038 1.00 75.00 78 ASN A C 1
ATOM 573 O O . ASN A 1 78 ? 0.269 14.446 14.642 1.00 75.00 78 ASN A O 1
ATOM 577 N N . GLU A 1 79 ? 1.447 12.545 14.537 1.00 75.94 79 GLU A N 1
ATOM 578 C CA . GLU A 1 79 ? 2.056 12.660 15.868 1.00 75.94 79 GLU A CA 1
ATOM 579 C C . GLU A 1 79 ? 3.590 12.599 15.743 1.00 75.94 79 GLU A C 1
ATOM 581 O O . GLU A 1 79 ? 4.137 11.532 15.442 1.00 75.94 79 GLU A O 1
ATOM 586 N N . PRO A 1 80 ? 4.309 13.722 15.945 1.00 78.88 80 PRO A N 1
ATOM 587 C CA . PRO A 1 80 ? 5.769 13.727 15.984 1.00 78.88 80 PRO A CA 1
ATOM 588 C C . PRO A 1 80 ? 6.305 12.743 17.031 1.00 78.88 80 PRO A C 1
ATOM 590 O O . PRO A 1 80 ? 5.652 12.477 18.039 1.00 78.88 80 PRO A O 1
ATOM 593 N N . ASP A 1 81 ? 7.492 12.183 16.783 1.00 85.00 81 ASP A N 1
ATOM 594 C CA . ASP A 1 81 ? 8.177 11.249 17.695 1.00 85.00 81 ASP A CA 1
ATOM 595 C C . ASP A 1 81 ? 7.349 10.013 18.113 1.00 85.00 81 ASP A C 1
ATOM 597 O O . ASP A 1 81 ? 7.637 9.352 19.118 1.00 85.00 81 ASP A O 1
ATOM 601 N N . THR A 1 82 ? 6.342 9.665 17.308 1.00 90.12 82 THR A N 1
ATOM 602 C CA . THR A 1 82 ? 5.441 8.539 17.552 1.00 90.12 82 THR A CA 1
ATOM 603 C C . THR A 1 82 ? 5.519 7.530 16.413 1.00 90.12 82 THR A C 1
ATOM 605 O O . THR A 1 82 ? 5.552 7.880 15.231 1.00 90.12 82 THR A O 1
ATOM 608 N N . ARG A 1 83 ? 5.553 6.244 16.762 1.00 92.56 83 ARG A N 1
ATOM 609 C CA . ARG A 1 83 ? 5.451 5.124 15.820 1.00 92.56 83 ARG A CA 1
ATOM 610 C C . ARG A 1 83 ? 4.102 4.447 15.983 1.00 92.56 83 ARG A C 1
ATOM 612 O O . ARG A 1 83 ? 3.611 4.285 17.095 1.00 92.56 83 ARG A O 1
ATOM 619 N N . VAL A 1 84 ? 3.529 4.014 14.874 1.00 94.06 84 VAL A N 1
ATOM 620 C CA . VAL A 1 84 ? 2.354 3.149 14.855 1.00 94.06 84 VAL A CA 1
ATOM 621 C C . VAL A 1 84 ? 2.827 1.738 14.573 1.00 94.06 84 VAL A C 1
ATOM 623 O O . VAL A 1 84 ? 3.504 1.513 13.571 1.00 94.06 84 VAL A O 1
ATOM 626 N N . ARG A 1 85 ? 2.441 0.794 15.428 1.00 96.12 85 ARG A N 1
ATOM 627 C CA . ARG A 1 85 ? 2.512 -0.640 15.160 1.00 96.12 85 ARG A CA 1
ATOM 628 C C . ARG A 1 85 ? 1.088 -1.152 14.987 1.00 96.12 85 ARG A C 1
ATOM 630 O O . ARG A 1 85 ? 0.301 -1.100 15.929 1.00 96.12 85 ARG A O 1
ATOM 637 N N . ALA A 1 86 ? 0.770 -1.630 13.790 1.00 97.44 86 ALA A N 1
ATOM 638 C CA . ALA A 1 86 ? -0.571 -2.068 13.439 1.00 97.44 86 ALA A CA 1
ATOM 639 C C . ALA A 1 86 ? -0.620 -3.564 13.132 1.00 97.44 86 ALA A C 1
ATOM 641 O O . ALA A 1 86 ? 0.223 -4.071 12.388 1.00 97.44 86 ALA A O 1
ATOM 642 N N . GLU A 1 87 ? -1.628 -4.252 13.662 1.00 98.31 87 GLU A N 1
ATOM 643 C CA . GLU A 1 87 ? -2.070 -5.545 13.140 1.00 98.31 87 GLU A CA 1
ATOM 644 C C . GLU A 1 87 ? -3.201 -5.298 12.142 1.00 98.31 87 GLU A C 1
ATOM 646 O O . GLU A 1 87 ? -4.236 -4.721 12.486 1.00 98.31 87 GLU A O 1
ATOM 651 N N . VAL A 1 88 ? -2.951 -5.664 10.886 1.00 98.62 88 VAL A N 1
ATOM 652 C CA . VAL A 1 88 ? -3.810 -5.323 9.754 1.00 98.62 88 VAL A CA 1
ATOM 653 C C . VAL A 1 88 ? -4.487 -6.576 9.230 1.00 98.62 88 VAL A C 1
ATOM 655 O O . VAL A 1 88 ? -3.842 -7.610 9.033 1.00 98.62 88 VAL A O 1
ATOM 658 N N . PHE A 1 89 ? -5.781 -6.455 8.969 1.00 98.62 89 PHE A N 1
ATOM 659 C CA . PHE A 1 89 ? -6.633 -7.520 8.459 1.00 98.62 89 PHE A CA 1
ATOM 660 C C . PHE A 1 89 ? -7.199 -7.157 7.086 1.00 98.62 89 PHE A C 1
ATOM 662 O O . PHE A 1 89 ? -7.270 -5.984 6.733 1.00 98.62 89 PHE A O 1
ATOM 669 N N . THR A 1 90 ? -7.614 -8.150 6.308 1.00 98.31 90 THR A N 1
ATOM 670 C CA . THR A 1 90 ? -8.424 -7.976 5.098 1.00 98.31 90 THR A CA 1
ATOM 671 C C . THR A 1 90 ? -9.843 -8.461 5.355 1.00 98.31 90 THR A C 1
ATOM 673 O O . THR A 1 90 ? -10.037 -9.459 6.049 1.00 98.31 90 THR A O 1
ATOM 676 N N . GLY A 1 91 ? -10.824 -7.762 4.791 1.00 97.12 91 GLY A N 1
ATOM 677 C CA . GLY A 1 91 ? -12.235 -8.139 4.830 1.00 97.12 91 GLY A CA 1
ATOM 678 C C . GLY A 1 91 ? -12.973 -7.621 3.598 1.00 97.12 91 GLY A C 1
ATOM 679 O O . GLY A 1 91 ? -12.486 -6.721 2.907 1.00 97.12 91 GLY A O 1
ATOM 680 N N . THR A 1 92 ? -14.131 -8.205 3.311 1.00 95.88 92 THR A N 1
ATOM 681 C CA . THR A 1 92 ? -15.032 -7.724 2.258 1.00 95.88 92 THR A CA 1
ATOM 682 C C . THR A 1 92 ? -16.017 -6.712 2.822 1.00 95.88 92 THR A C 1
ATOM 684 O O . THR A 1 92 ? -16.363 -6.745 4.004 1.00 95.88 92 THR A O 1
ATOM 687 N N . LEU A 1 93 ? -16.452 -5.793 1.970 1.00 91.94 93 LEU A N 1
ATOM 688 C CA . LEU A 1 93 ? -17.394 -4.743 2.301 1.00 91.94 93 LEU A CA 1
ATOM 689 C C . LEU A 1 93 ? -18.490 -4.707 1.240 1.00 91.94 93 LEU A C 1
ATOM 691 O O . LEU A 1 93 ? -18.324 -4.131 0.166 1.00 91.94 93 LEU A O 1
ATOM 695 N N . ASP A 1 94 ? -19.605 -5.346 1.572 1.00 84.12 94 ASP A N 1
ATOM 696 C CA . ASP A 1 94 ? -20.761 -5.484 0.682 1.00 84.12 94 ASP A CA 1
ATOM 697 C C . ASP A 1 94 ? -21.816 -4.391 0.925 1.00 84.12 94 ASP A C 1
ATOM 699 O O . ASP A 1 94 ? -22.736 -4.206 0.127 1.00 84.12 94 ASP A O 1
ATOM 703 N N . GLU A 1 95 ? -21.679 -3.647 2.024 1.00 78.25 95 GLU A N 1
ATOM 704 C CA . GLU A 1 95 ? -22.608 -2.601 2.439 1.00 78.25 95 GLU A CA 1
ATOM 705 C C . GLU A 1 95 ? -22.070 -1.200 2.098 1.00 78.25 95 GLU A C 1
ATOM 707 O O . GLU A 1 95 ? -20.866 -0.943 2.213 1.00 78.25 95 GLU A O 1
ATOM 712 N N . PRO A 1 96 ? -22.941 -0.257 1.692 1.00 76.00 96 PRO A N 1
ATOM 713 C CA . PRO A 1 96 ? -22.531 1.118 1.454 1.00 76.00 96 PRO A CA 1
ATOM 714 C C . PRO A 1 96 ? -22.068 1.775 2.757 1.00 76.00 96 PRO A C 1
ATOM 716 O O . PRO A 1 96 ? -22.780 1.787 3.759 1.00 76.00 96 PRO A O 1
ATOM 719 N N . VAL A 1 97 ? -20.887 2.389 2.723 1.00 78.94 97 VAL A N 1
ATOM 720 C CA . VAL A 1 97 ? -20.322 3.082 3.885 1.00 78.94 97 VAL A CA 1
ATOM 721 C C . VAL A 1 97 ? -20.837 4.510 3.945 1.00 78.94 97 VAL A C 1
ATOM 723 O O . VAL A 1 97 ? -20.692 5.287 2.994 1.00 78.94 97 VAL A O 1
ATOM 726 N N . SER A 1 98 ? -21.396 4.859 5.099 1.00 71.19 98 SER A N 1
ATOM 727 C CA . SER A 1 98 ? -21.662 6.240 5.483 1.00 71.19 98 SER A CA 1
ATOM 728 C C . SER A 1 98 ? -20.664 6.653 6.558 1.00 71.19 98 SER A C 1
ATOM 730 O O . SER A 1 98 ? -20.485 5.957 7.551 1.00 71.19 98 SER A O 1
ATOM 732 N N . VAL A 1 99 ? -20.012 7.793 6.355 1.00 69.94 99 VAL A N 1
ATOM 733 C CA . VAL A 1 99 ? -19.074 8.379 7.320 1.00 69.94 99 VAL A CA 1
ATOM 734 C C . VAL A 1 99 ? -19.829 8.721 8.613 1.00 69.94 99 VAL A C 1
ATOM 736 O O . VAL A 1 99 ? -20.777 9.509 8.573 1.00 69.94 99 VAL A O 1
ATOM 739 N N . ALA A 1 100 ? -19.412 8.150 9.750 1.00 72.38 100 ALA A N 1
ATOM 740 C CA . ALA A 1 100 ? -19.941 8.516 11.064 1.00 72.38 100 ALA A CA 1
ATOM 741 C C . ALA A 1 100 ? -19.324 9.827 11.590 1.00 72.38 100 ALA A C 1
ATOM 743 O O . ALA A 1 100 ? -18.419 10.410 10.993 1.00 72.38 100 ALA A O 1
ATOM 744 N N . ALA A 1 101 ? -19.804 10.303 12.743 1.00 68.44 101 ALA A N 1
ATOM 745 C CA . ALA A 1 101 ? -19.475 11.624 13.284 1.00 68.44 101 ALA A CA 1
ATOM 746 C C . ALA A 1 101 ? -17.976 11.875 13.553 1.00 68.44 101 ALA A C 1
ATOM 748 O O . ALA A 1 101 ? -17.599 13.037 13.723 1.00 68.44 101 ALA A O 1
ATOM 749 N N . GLU A 1 102 ? -17.134 10.842 13.595 1.00 75.56 102 GLU A N 1
ATOM 750 C CA . GLU A 1 102 ? -15.698 10.937 13.902 1.00 75.56 102 GLU A CA 1
ATOM 751 C C . GLU A 1 102 ? -14.796 11.076 12.664 1.00 75.56 102 GLU A C 1
ATOM 753 O O . GLU A 1 102 ? -13.663 11.569 12.756 1.00 75.56 102 GLU A O 1
ATOM 758 N N . LEU A 1 103 ? -15.305 10.715 11.486 1.00 82.62 103 LEU A N 1
ATOM 759 C CA . LEU A 1 103 ? -14.583 10.834 10.226 1.00 82.62 103 LEU A CA 1
ATOM 760 C C . LEU A 1 103 ? -14.956 12.138 9.505 1.00 82.62 103 LEU A C 1
ATOM 762 O O . LEU A 1 103 ? -16.074 12.644 9.590 1.00 82.62 103 LEU A O 1
ATOM 766 N N . ASP A 1 104 ? -13.981 12.709 8.806 1.00 86.12 104 ASP A N 1
ATOM 767 C CA . ASP A 1 104 ? -14.145 13.926 8.004 1.00 86.12 104 ASP A CA 1
ATOM 768 C C . ASP A 1 104 ? -14.378 13.604 6.522 1.00 86.12 104 ASP A C 1
ATOM 770 O O . ASP A 1 104 ? -15.079 14.328 5.820 1.00 86.12 104 ASP A O 1
ATOM 774 N N . ALA A 1 105 ? -13.801 12.502 6.035 1.00 89.19 105 ALA A N 1
ATOM 775 C CA . ALA A 1 105 ? -13.950 12.071 4.651 1.00 89.19 105 ALA A CA 1
ATOM 776 C C . ALA A 1 105 ? -13.734 10.562 4.490 1.00 89.19 105 ALA A C 1
ATOM 778 O O . ALA A 1 105 ? -13.007 9.937 5.265 1.00 89.19 105 ALA A O 1
ATOM 779 N N . GLN A 1 106 ? -14.294 10.014 3.409 1.00 93.19 106 GLN A N 1
ATOM 780 C CA . GLN A 1 106 ? -13.972 8.686 2.887 1.00 93.19 106 GLN A CA 1
ATOM 781 C C . GLN A 1 106 ? -13.547 8.766 1.420 1.00 93.19 106 GLN A C 1
ATOM 783 O O . GLN A 1 106 ? -13.935 9.689 0.699 1.00 93.19 106 GLN A O 1
ATOM 788 N N . ARG A 1 107 ? -12.749 7.795 0.974 1.00 93.44 107 ARG A N 1
ATOM 789 C CA . ARG A 1 107 ? -12.282 7.668 -0.410 1.00 93.44 107 ARG A CA 1
ATOM 790 C C . ARG A 1 107 ? -12.120 6.195 -0.769 1.00 93.44 107 ARG A C 1
ATOM 792 O O . ARG A 1 107 ? -11.641 5.416 0.043 1.00 93.44 107 ARG A O 1
ATOM 799 N N . TRP A 1 108 ? -12.446 5.843 -2.006 1.00 94.44 108 TRP A N 1
ATOM 800 C CA . TRP A 1 108 ? -12.102 4.545 -2.579 1.00 94.44 108 TRP A CA 1
ATOM 801 C C . TRP A 1 108 ? -10.776 4.643 -3.329 1.00 94.44 108 TRP A C 1
ATOM 803 O O . TRP A 1 108 ? -10.629 5.491 -4.208 1.00 94.44 108 TRP A O 1
ATOM 813 N N . LEU A 1 109 ? -9.816 3.791 -2.979 1.00 94.81 109 LEU A N 1
ATOM 814 C CA . LEU A 1 109 ? -8.571 3.630 -3.723 1.00 94.81 109 LEU A CA 1
ATOM 815 C C . LEU A 1 109 ? -8.707 2.447 -4.682 1.00 94.81 109 LEU A C 1
ATOM 817 O O . LEU A 1 109 ? -9.007 1.329 -4.263 1.00 94.81 109 LEU A O 1
ATOM 821 N N . VAL A 1 110 ? -8.471 2.689 -5.966 1.00 90.38 110 VAL A N 1
ATOM 822 C CA . VAL A 1 110 ? -8.573 1.667 -7.009 1.00 90.38 110 VAL A CA 1
ATOM 823 C C . VAL A 1 110 ? -7.219 0.984 -7.194 1.00 90.38 110 VAL A C 1
ATOM 825 O O . VAL A 1 110 ? -6.168 1.629 -7.253 1.00 90.38 110 VAL A O 1
ATOM 828 N N . ARG A 1 111 ? -7.227 -0.347 -7.306 1.00 87.06 111 ARG A N 1
ATOM 829 C CA . ARG A 1 111 ? -6.012 -1.113 -7.589 1.00 87.06 111 ARG A CA 1
ATOM 830 C C . ARG A 1 111 ? -5.427 -0.709 -8.946 1.00 87.06 111 ARG A C 1
ATOM 832 O O . ARG A 1 111 ? -6.115 -0.735 -9.958 1.00 87.06 111 ARG A O 1
ATOM 839 N N . GLY A 1 112 ? -4.124 -0.434 -8.970 1.00 81.19 112 GLY A N 1
ATOM 840 C CA . GLY A 1 112 ? -3.387 -0.103 -10.195 1.00 81.19 112 GLY A CA 1
ATOM 841 C C . GLY A 1 112 ? -3.360 1.387 -10.536 1.00 81.19 112 GLY A C 1
ATOM 842 O O . GLY A 1 112 ? -2.602 1.778 -11.420 1.00 81.19 112 GLY A O 1
ATOM 843 N N . GLU A 1 113 ? -4.112 2.224 -9.819 1.00 82.19 113 GLU A N 1
ATOM 844 C CA . GLU A 1 113 ? -3.974 3.675 -9.922 1.00 82.19 113 GLU A CA 1
ATOM 845 C C . GLU A 1 113 ? -2.760 4.185 -9.125 1.00 82.19 113 GLU A C 1
ATOM 847 O O . GLU A 1 113 ? -2.366 3.568 -8.125 1.00 82.19 113 GLU A O 1
ATOM 852 N N . PRO A 1 114 ? -2.151 5.315 -9.539 1.00 83.62 114 PRO A N 1
ATOM 853 C CA . PRO A 1 114 ? -1.111 5.971 -8.758 1.00 83.62 114 PRO A CA 1
ATOM 854 C C . PRO A 1 1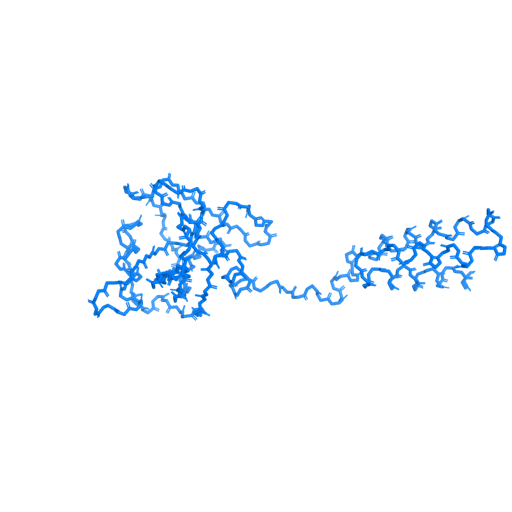14 ? -1.587 6.272 -7.335 1.00 83.62 114 PRO A C 1
ATOM 856 O O . PRO A 1 114 ? -2.668 6.821 -7.128 1.00 83.62 114 PRO A O 1
ATOM 859 N N . TRP A 1 115 ? -0.765 5.934 -6.343 1.00 88.44 115 TRP A N 1
ATOM 860 C CA . TRP A 1 115 ? -1.112 6.183 -4.949 1.00 88.44 115 TRP A CA 1
ATOM 861 C C . TRP A 1 115 ? -1.002 7.674 -4.615 1.00 88.44 115 TRP A C 1
ATOM 863 O O . TRP A 1 115 ? 0.057 8.262 -4.850 1.00 88.44 115 TRP A O 1
ATOM 873 N N . PRO A 1 116 ? -2.048 8.275 -4.024 1.00 89.44 116 PRO A N 1
ATOM 874 C CA . PRO A 1 116 ? -2.003 9.660 -3.575 1.00 89.44 116 PRO A CA 1
ATOM 875 C C . PRO A 1 116 ? -0.888 9.926 -2.553 1.00 89.44 116 PRO A C 1
ATOM 877 O O . PRO A 1 116 ? -0.452 9.035 -1.815 1.00 89.44 116 PRO A O 1
ATOM 880 N N . ASP A 1 117 ? -0.437 11.176 -2.478 1.00 90.25 117 ASP A N 1
ATOM 881 C CA . ASP A 1 117 ? 0.574 11.603 -1.501 1.00 90.25 117 ASP A CA 1
ATOM 882 C C . ASP A 1 117 ? -0.017 11.909 -0.117 1.00 90.25 117 ASP A C 1
ATOM 884 O O . ASP A 1 117 ? 0.719 11.975 0.863 1.00 90.25 117 ASP A O 1
ATOM 888 N N . ASP A 1 118 ? -1.344 12.015 -0.009 1.00 94.06 118 ASP A N 1
ATOM 889 C CA . ASP A 1 118 ? -2.073 12.242 1.242 1.00 94.06 118 ASP A CA 1
ATOM 890 C C . ASP A 1 118 ? -2.380 10.945 2.012 1.00 94.06 118 ASP A C 1
ATOM 892 O O . ASP A 1 118 ? -3.319 10.903 2.800 1.00 94.06 118 ASP A O 1
ATOM 896 N N . LEU A 1 119 ? -1.603 9.876 1.811 1.00 95.81 119 LEU A N 1
ATOM 897 C CA . LEU A 1 119 ? -1.767 8.602 2.520 1.00 95.81 119 LEU A CA 1
ATOM 898 C C . LEU A 1 119 ? -0.897 8.525 3.779 1.00 95.81 119 LEU A C 1
ATOM 900 O O . LEU A 1 119 ? 0.268 8.925 3.781 1.00 95.81 119 LEU A O 1
ATOM 904 N N . ALA A 1 120 ? -1.429 7.913 4.837 1.00 95.50 120 ALA A N 1
ATOM 905 C CA . ALA A 1 120 ? -0.675 7.633 6.051 1.00 95.50 120 ALA A CA 1
ATOM 906 C C . ALA A 1 120 ? 0.561 6.755 5.745 1.00 95.50 120 ALA A C 1
ATOM 908 O O . ALA A 1 120 ? 0.450 5.795 4.971 1.00 95.50 120 ALA A O 1
ATOM 909 N N . PRO A 1 121 ? 1.728 7.002 6.380 1.00 94.50 121 PRO A N 1
ATOM 910 C CA . PRO A 1 121 ? 2.963 6.280 6.070 1.00 94.50 121 PRO A CA 1
ATOM 911 C C . PRO A 1 121 ? 2.840 4.758 6.188 1.00 94.50 121 PRO A C 1
ATOM 913 O O . PRO A 1 121 ? 3.322 4.040 5.316 1.00 94.50 121 PRO A O 1
ATOM 916 N N . LEU A 1 122 ? 2.149 4.256 7.220 1.00 96.25 122 LEU A N 1
ATOM 917 C CA . LEU A 1 122 ? 1.932 2.817 7.405 1.00 96.25 122 LEU A CA 1
ATOM 918 C C . LEU A 1 122 ? 1.193 2.190 6.215 1.00 96.25 122 LEU A C 1
ATOM 920 O O . LEU A 1 122 ? 1.578 1.122 5.736 1.00 96.25 122 LEU A O 1
ATOM 924 N N . LEU A 1 123 ? 0.166 2.881 5.717 1.00 97.19 123 LEU A N 1
ATOM 925 C CA . LEU A 1 123 ? -0.614 2.441 4.570 1.00 97.19 123 LEU A CA 1
ATOM 926 C C . LEU A 1 123 ? 0.248 2.428 3.303 1.00 97.19 123 LEU A C 1
ATOM 928 O O . LEU A 1 123 ? 0.379 1.389 2.660 1.00 97.19 123 LEU A O 1
ATOM 932 N N . ARG A 1 124 ? 0.876 3.563 2.976 1.00 94.56 124 ARG A N 1
ATOM 933 C CA . ARG A 1 124 ? 1.638 3.737 1.731 1.00 94.56 124 ARG A CA 1
ATOM 934 C C . ARG A 1 124 ? 2.879 2.850 1.655 1.00 94.56 124 ARG A C 1
ATOM 936 O O . ARG A 1 124 ? 3.160 2.283 0.605 1.00 94.56 124 ARG A O 1
ATOM 943 N N . LEU A 1 125 ? 3.648 2.768 2.738 1.00 91.81 125 LEU A N 1
ATOM 944 C CA . LEU A 1 125 ? 4.974 2.145 2.722 1.00 91.81 125 LEU A CA 1
ATOM 945 C C . LEU A 1 125 ? 4.938 0.636 2.969 1.00 91.81 125 LEU A C 1
ATOM 947 O O . LEU A 1 125 ? 5.877 -0.056 2.579 1.00 91.81 125 LEU A O 1
ATOM 951 N N . HIS A 1 126 ? 3.888 0.123 3.620 1.00 95.31 126 HIS A N 1
ATOM 952 C CA . HIS A 1 126 ? 3.851 -1.273 4.061 1.00 95.31 126 HIS A CA 1
ATOM 953 C C . HIS A 1 126 ? 2.576 -2.002 3.662 1.00 95.31 126 HIS A C 1
ATOM 955 O O . HIS A 1 126 ? 2.663 -3.074 3.064 1.00 95.31 126 HIS A O 1
ATOM 961 N N . VAL A 1 127 ? 1.402 -1.435 3.951 1.00 97.38 127 VAL A N 1
ATOM 962 C CA . VAL A 1 127 ? 0.151 -2.162 3.714 1.00 97.38 127 VAL A CA 1
ATOM 963 C C . VAL A 1 127 ? -0.170 -2.279 2.231 1.00 97.38 127 VAL A C 1
ATOM 965 O O . VAL A 1 127 ? -0.435 -3.387 1.781 1.00 97.38 127 VAL A O 1
ATOM 968 N N . LEU A 1 128 ? -0.113 -1.193 1.452 1.00 95.44 128 LEU A N 1
ATOM 969 C CA . LEU A 1 128 ? -0.418 -1.267 0.018 1.00 95.44 128 LEU A CA 1
ATOM 970 C C . LEU A 1 128 ? 0.520 -2.229 -0.737 1.00 95.44 128 LEU A C 1
ATOM 972 O O . LEU A 1 128 ? -0.003 -3.058 -1.479 1.00 95.44 128 LEU A O 1
ATOM 976 N N . PRO A 1 129 ? 1.854 -2.231 -0.510 1.00 92.88 129 PRO A N 1
ATOM 977 C CA . PRO A 1 129 ? 2.739 -3.250 -1.080 1.00 92.88 129 PRO A CA 1
ATOM 978 C C . PRO A 1 129 ? 2.415 -4.694 -0.670 1.00 92.88 129 PRO A C 1
ATOM 980 O O . PRO A 1 129 ? 2.684 -5.610 -1.441 1.00 92.88 129 PRO A O 1
ATOM 983 N N . ALA A 1 130 ? 1.876 -4.918 0.532 1.00 94.12 130 ALA A N 1
ATOM 984 C CA . ALA A 1 130 ? 1.505 -6.252 1.004 1.00 94.12 130 ALA A CA 1
ATOM 985 C C . ALA A 1 130 ? 0.129 -6.704 0.482 1.00 94.12 130 ALA A C 1
ATOM 987 O O . ALA A 1 130 ? -0.043 -7.869 0.135 1.00 94.12 130 ALA A O 1
ATOM 988 N N . LEU A 1 131 ? -0.840 -5.788 0.423 1.00 95.44 131 LEU A N 1
ATOM 989 C CA . LEU A 1 131 ? -2.209 -6.031 -0.038 1.00 95.44 131 LEU A CA 1
ATOM 990 C C . LEU A 1 131 ? -2.262 -6.216 -1.555 1.00 95.44 131 LEU A C 1
ATOM 992 O O . LEU A 1 131 ? -2.866 -7.155 -2.071 1.00 95.44 131 LEU A O 1
ATOM 996 N N . TRP A 1 132 ? -1.614 -5.302 -2.267 1.00 92.19 132 TRP A N 1
ATOM 997 C CA . TRP A 1 132 ? -1.450 -5.338 -3.707 1.00 92.19 132 TRP A CA 1
ATOM 998 C C . TRP A 1 132 ? 0.034 -5.352 -3.994 1.00 92.19 132 TRP A C 1
ATOM 1000 O O . TRP A 1 132 ? 0.594 -4.319 -4.378 1.00 92.19 132 TRP A O 1
ATOM 1010 N N . PRO A 1 133 ? 0.683 -6.519 -3.834 1.00 79.06 133 PRO A N 1
ATOM 1011 C CA . PRO A 1 133 ? 2.016 -6.665 -4.365 1.00 79.06 133 PRO A CA 1
ATOM 1012 C C . PRO A 1 133 ? 1.922 -6.267 -5.828 1.00 79.06 133 PRO A C 1
ATOM 1014 O O . PRO A 1 133 ? 1.136 -6.844 -6.595 1.00 79.06 133 PRO A O 1
ATOM 1017 N N . SER A 1 134 ? 2.682 -5.236 -6.206 1.00 64.88 134 SER A N 1
ATOM 1018 C CA . SER A 1 134 ? 2.949 -5.020 -7.617 1.00 64.88 134 SER A CA 1
ATOM 1019 C C . SER A 1 134 ? 3.372 -6.387 -8.138 1.00 64.88 134 SER A C 1
ATOM 1021 O O . SER A 1 134 ? 4.226 -7.012 -7.493 1.00 64.88 134 SER A O 1
ATOM 1023 N N . PRO A 1 135 ? 2.789 -6.904 -9.237 1.00 51.94 135 PRO A N 1
ATOM 1024 C CA . PRO A 1 135 ? 3.481 -7.958 -9.951 1.00 51.94 135 PRO A CA 1
ATOM 1025 C C . PRO A 1 135 ? 4.851 -7.349 -10.189 1.00 51.94 135 PRO A C 1
ATOM 1027 O O . PRO A 1 135 ? 4.924 -6.316 -10.850 1.00 51.94 135 PRO A O 1
ATOM 1030 N N . ALA A 1 136 ? 5.875 -7.835 -9.477 1.00 51.84 136 ALA A N 1
ATOM 1031 C CA . ALA A 1 136 ? 7.206 -7.253 -9.527 1.00 51.84 136 ALA A CA 1
ATOM 1032 C C . ALA A 1 136 ? 7.492 -7.125 -11.009 1.00 51.84 136 ALA A C 1
ATOM 1034 O O . ALA A 1 136 ? 7.509 -8.190 -11.622 1.00 51.84 136 ALA A O 1
ATOM 1035 N N . THR A 1 137 ? 7.512 -5.896 -11.572 1.00 56.66 137 THR A N 1
ATOM 1036 C CA . THR A 1 137 ? 7.342 -5.676 -13.018 1.00 56.66 137 THR A CA 1
ATOM 1037 C C . THR A 1 137 ? 8.205 -6.701 -13.686 1.00 56.66 137 THR A C 1
ATOM 1039 O O . THR A 1 137 ? 9.432 -6.641 -13.529 1.00 56.66 137 THR A O 1
ATOM 1042 N N . THR A 1 138 ? 7.582 -7.742 -14.253 1.00 68.88 138 THR A N 1
ATOM 1043 C CA . THR A 1 138 ? 8.395 -8.908 -14.564 1.00 68.88 138 THR A CA 1
ATOM 1044 C C . THR A 1 138 ? 9.408 -8.410 -15.571 1.00 68.88 138 THR A C 1
ATOM 1046 O O . THR A 1 138 ? 9.144 -7.463 -16.322 1.00 68.88 138 THR A O 1
ATOM 1049 N N . ARG A 1 139 ? 10.603 -8.996 -15.597 1.00 70.00 139 ARG A N 1
ATOM 1050 C CA . ARG A 1 139 ? 11.584 -8.607 -16.612 1.00 70.00 139 ARG A CA 1
ATOM 1051 C C . ARG A 1 139 ? 10.938 -8.570 -18.012 1.00 70.00 139 ARG A C 1
ATOM 1053 O O . ARG A 1 139 ? 11.287 -7.722 -18.825 1.00 70.00 139 ARG A O 1
ATOM 1060 N N . GLN A 1 140 ? 9.965 -9.449 -18.259 1.00 70.31 140 GLN A N 1
ATOM 1061 C CA . GLN A 1 140 ? 9.157 -9.495 -19.471 1.00 70.31 140 GLN A CA 1
ATOM 1062 C C . GLN A 1 140 ? 8.218 -8.287 -19.650 1.00 70.31 140 GLN A C 1
ATOM 1064 O O . GLN A 1 140 ? 8.169 -7.748 -20.754 1.00 70.31 140 GLN A O 1
ATOM 1069 N N . ASP A 1 141 ? 7.509 -7.840 -18.613 1.00 70.06 141 ASP A N 1
ATOM 1070 C CA . ASP A 1 141 ? 6.628 -6.663 -18.688 1.00 70.06 141 ASP A CA 1
ATOM 1071 C C . ASP A 1 141 ? 7.427 -5.376 -18.886 1.00 70.06 141 ASP A C 1
ATOM 1073 O O . ASP A 1 141 ? 7.093 -4.575 -19.757 1.00 70.06 141 ASP A O 1
ATOM 1077 N N . PHE A 1 142 ? 8.547 -5.233 -18.170 1.00 79.88 142 PHE A N 1
ATOM 1078 C CA . PHE A 1 142 ? 9.471 -4.113 -18.356 1.00 79.88 142 PHE A CA 1
ATOM 1079 C C . PHE A 1 142 ? 10.007 -4.085 -19.794 1.00 79.88 142 PHE A C 1
ATOM 1081 O O . PHE A 1 142 ? 10.001 -3.049 -20.456 1.00 79.88 142 PHE A O 1
ATOM 1088 N N . HIS A 1 143 ? 10.425 -5.246 -20.316 1.00 82.56 143 HIS A N 1
ATOM 1089 C CA . HIS A 1 143 ? 10.865 -5.356 -21.705 1.00 82.56 143 HIS A CA 1
ATOM 1090 C C . HIS A 1 143 ? 9.762 -4.982 -22.696 1.00 82.56 143 HIS A C 1
ATOM 1092 O O . HIS A 1 143 ? 10.058 -4.289 -23.663 1.00 82.56 143 HIS A O 1
ATOM 1098 N N . ARG A 1 144 ? 8.517 -5.423 -22.475 1.00 83.00 144 ARG A N 1
ATOM 1099 C CA . ARG A 1 144 ? 7.389 -5.120 -23.367 1.00 83.00 144 ARG A CA 1
ATOM 1100 C C . ARG A 1 144 ? 7.067 -3.629 -23.377 1.00 83.00 144 ARG A C 1
ATOM 1102 O O . ARG A 1 144 ? 6.882 -3.070 -24.449 1.00 83.00 144 ARG A O 1
ATOM 1109 N N . GLN A 1 145 ? 7.032 -3.001 -22.204 1.00 83.06 145 GLN A N 1
ATOM 1110 C CA . GLN A 1 145 ? 6.688 -1.588 -22.057 1.00 83.06 145 GLN A CA 1
ATOM 1111 C C . GLN A 1 145 ? 7.721 -0.657 -22.706 1.00 83.06 145 GLN A C 1
ATOM 1113 O O . GLN A 1 145 ? 7.347 0.368 -23.261 1.00 83.06 145 GLN A O 1
ATOM 1118 N N . HIS A 1 146 ? 9.006 -1.019 -22.664 1.00 89.69 146 HIS A N 1
ATOM 1119 C CA . HIS A 1 146 ? 10.097 -0.145 -23.106 1.00 89.69 146 HIS A CA 1
ATOM 1120 C C . HIS A 1 146 ? 10.749 -0.554 -24.433 1.00 89.69 146 HIS A C 1
ATOM 1122 O O . HIS A 1 146 ? 11.752 0.042 -24.822 1.00 89.69 146 HIS A O 1
ATOM 1128 N N . ALA A 1 147 ? 10.242 -1.583 -25.122 1.00 91.75 147 ALA A N 1
ATOM 1129 C CA . ALA A 1 147 ? 10.860 -2.097 -26.349 1.00 91.75 147 ALA A CA 1
ATOM 1130 C C . ALA A 1 147 ? 10.964 -1.024 -27.444 1.00 91.75 147 ALA A C 1
ATOM 1132 O O . ALA A 1 147 ? 12.041 -0.821 -28.005 1.00 91.75 147 ALA A O 1
ATOM 1133 N N . ASP A 1 148 ? 9.865 -0.315 -27.704 1.00 93.56 148 ASP A N 1
ATOM 1134 C CA . ASP A 1 148 ? 9.801 0.689 -28.767 1.00 93.56 148 ASP A CA 1
ATOM 1135 C C . ASP A 1 148 ? 10.647 1.926 -28.444 1.00 93.56 148 ASP A C 1
ATOM 1137 O O . ASP A 1 148 ? 11.345 2.443 -29.315 1.00 93.56 148 ASP A O 1
ATOM 1141 N N . ASP A 1 149 ? 10.631 2.375 -27.185 1.00 93.88 149 ASP A N 1
ATOM 1142 C CA . ASP A 1 149 ? 11.474 3.480 -26.713 1.00 93.88 149 ASP A CA 1
ATOM 1143 C C . ASP A 1 149 ? 12.958 3.134 -26.822 1.00 93.88 149 ASP A C 1
ATOM 1145 O O . ASP A 1 149 ? 13.744 3.918 -27.355 1.00 93.88 149 ASP A O 1
ATOM 1149 N N . ALA A 1 150 ? 13.339 1.930 -26.384 1.00 96.75 150 ALA A N 1
ATOM 1150 C CA . ALA A 1 150 ? 14.725 1.494 -26.433 1.00 96.75 150 ALA A CA 1
ATOM 1151 C C . ALA A 1 150 ? 15.246 1.408 -27.875 1.00 96.75 150 ALA A C 1
ATOM 1153 O O . ALA A 1 150 ? 16.396 1.764 -28.140 1.00 96.75 150 ALA A O 1
ATOM 1154 N N . ARG A 1 151 ? 14.394 0.972 -28.812 1.00 97.38 151 ARG A N 1
ATOM 1155 C CA . ARG A 1 151 ? 14.713 0.954 -30.240 1.00 97.38 151 ARG A CA 1
ATOM 1156 C C . ARG A 1 151 ? 14.866 2.365 -30.806 1.00 97.38 151 ARG A C 1
ATOM 1158 O O . ARG A 1 151 ? 15.870 2.624 -31.460 1.00 97.38 151 ARG A O 1
ATOM 1165 N N . ARG A 1 152 ? 13.924 3.276 -30.534 1.00 97.81 152 ARG A N 1
ATOM 1166 C CA . ARG A 1 152 ? 14.014 4.676 -30.992 1.00 97.81 152 ARG A CA 1
ATOM 1167 C C . ARG A 1 152 ? 15.275 5.363 -30.484 1.00 97.81 152 ARG A C 1
ATOM 1169 O O . ARG A 1 152 ? 15.936 6.075 -31.234 1.00 97.81 152 ARG A O 1
ATOM 1176 N N . GLU A 1 153 ? 15.625 5.134 -29.223 1.00 97.75 153 GLU A N 1
ATOM 1177 C CA . GLU A 1 153 ? 16.838 5.699 -28.641 1.00 97.75 153 GLU A CA 1
ATOM 1178 C C . GLU A 1 153 ? 18.098 5.104 -29.285 1.00 97.75 153 GLU A C 1
ATOM 1180 O O . GLU A 1 153 ? 19.032 5.838 -29.604 1.00 97.75 153 GLU A O 1
ATOM 1185 N N . ALA A 1 154 ? 18.115 3.798 -29.567 1.00 98.00 154 ALA A N 1
ATOM 1186 C CA . ALA A 1 154 ? 19.201 3.173 -30.318 1.00 98.00 154 ALA A CA 1
ATOM 1187 C C . ALA A 1 154 ? 19.332 3.743 -31.745 1.00 98.00 154 ALA A C 1
ATOM 1189 O O . ALA A 1 154 ? 20.440 4.051 -32.180 1.00 98.00 154 ALA A O 1
ATOM 1190 N N . GLU A 1 155 ? 18.219 3.945 -32.454 1.00 98.12 155 GLU A N 1
ATOM 1191 C CA . GLU A 1 155 ? 18.189 4.572 -33.783 1.00 98.12 155 GLU A CA 1
ATOM 1192 C C . GLU A 1 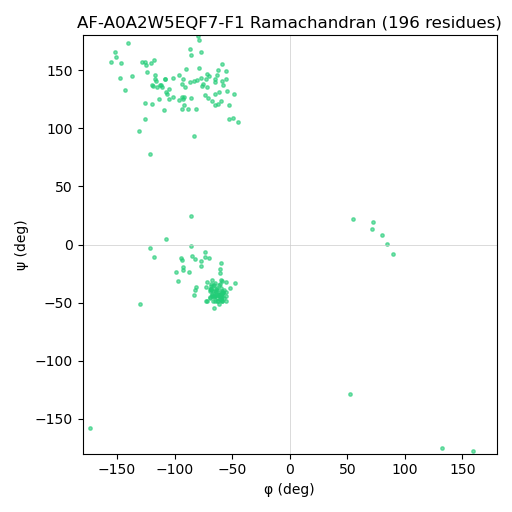155 ? 18.723 6.013 -33.733 1.00 98.12 155 GLU A C 1
ATOM 1194 O O . GLU A 1 155 ? 19.559 6.389 -34.558 1.00 98.12 155 GLU A O 1
ATOM 1199 N N . ARG A 1 156 ? 18.326 6.797 -32.720 1.00 97.88 156 ARG A N 1
ATOM 1200 C CA . ARG A 1 156 ? 18.843 8.153 -32.476 1.00 97.88 156 ARG A CA 1
ATOM 1201 C C . ARG A 1 156 ? 20.358 8.149 -32.267 1.00 97.88 156 ARG A C 1
ATOM 1203 O O . ARG A 1 156 ? 21.063 8.940 -32.888 1.00 97.88 156 ARG A O 1
ATOM 1210 N N . LEU A 1 157 ? 20.871 7.259 -31.413 1.00 97.69 157 LEU A N 1
ATOM 1211 C CA . LEU A 1 157 ? 22.311 7.139 -31.157 1.00 97.69 157 LEU A CA 1
ATOM 1212 C C . LEU A 1 157 ? 23.082 6.709 -32.411 1.00 97.69 157 LEU A C 1
ATOM 1214 O O . LEU A 1 157 ? 24.188 7.199 -32.646 1.00 97.69 157 LEU A O 1
ATOM 1218 N N . LEU A 1 158 ? 22.513 5.815 -33.223 1.00 97.19 158 LEU A N 1
ATOM 1219 C CA . LEU A 1 158 ? 23.124 5.354 -34.469 1.00 97.19 158 LEU A CA 1
ATOM 1220 C C . LEU A 1 158 ? 23.169 6.451 -35.539 1.00 97.19 158 LEU A C 1
ATOM 1222 O O . LEU A 1 158 ? 24.173 6.562 -36.242 1.00 97.19 158 LEU A O 1
ATOM 1226 N N . ALA A 1 159 ? 22.133 7.288 -35.637 1.00 96.88 159 ALA A N 1
ATOM 1227 C CA . ALA A 1 159 ? 22.081 8.402 -36.587 1.00 96.88 159 ALA A CA 1
ATOM 1228 C C . ALA A 1 159 ? 23.238 9.405 -36.390 1.00 96.88 159 ALA A C 1
ATOM 1230 O O . ALA A 1 159 ? 23.761 9.959 -37.356 1.00 96.88 159 ALA A O 1
ATOM 1231 N N . GLU A 1 160 ? 23.713 9.564 -35.154 1.00 97.44 160 GLU A N 1
ATOM 1232 C CA . GLU A 1 160 ? 24.840 10.438 -34.796 1.00 97.44 160 GLU A CA 1
ATOM 1233 C C . GLU A 1 160 ? 26.216 9.885 -35.223 1.00 97.44 160 GLU A C 1
ATOM 1235 O O . GLU A 1 160 ? 27.240 10.567 -35.123 1.00 97.44 160 GLU A O 1
ATOM 1240 N N . ARG A 1 161 ? 26.284 8.650 -35.735 1.00 95.94 161 ARG A N 1
ATOM 1241 C CA . ARG A 1 161 ? 27.551 7.991 -36.088 1.00 95.94 161 ARG A CA 1
ATOM 1242 C C . ARG A 1 161 ? 28.371 8.763 -37.116 1.00 95.94 161 ARG A C 1
ATOM 1244 O O . ARG A 1 161 ? 29.590 8.846 -36.973 1.00 95.94 161 ARG A O 1
ATOM 1251 N N . ALA A 1 162 ? 27.725 9.348 -38.123 1.00 94.00 162 ALA A N 1
ATOM 1252 C CA . ALA A 1 162 ? 28.416 10.127 -39.149 1.00 94.00 162 ALA A CA 1
ATOM 1253 C C . ALA A 1 162 ? 29.008 11.430 -38.589 1.00 94.00 162 ALA A C 1
ATOM 1255 O O . ALA A 1 162 ? 30.128 11.792 -38.942 1.00 94.00 162 ALA A O 1
ATOM 1256 N N . ALA A 1 163 ? 28.288 12.099 -37.683 1.00 96.00 163 ALA A N 1
ATOM 1257 C CA . ALA A 1 163 ? 28.722 13.356 -37.080 1.00 96.00 163 ALA A CA 1
ATOM 1258 C C . ALA A 1 163 ? 29.938 13.170 -36.158 1.00 96.00 163 ALA A C 1
ATOM 1260 O O . ALA A 1 163 ? 30.848 13.998 -36.144 1.00 96.00 163 ALA A O 1
ATOM 1261 N N . TRP A 1 164 ? 29.981 12.064 -35.410 1.00 95.19 164 TRP A N 1
ATOM 1262 C CA . TRP A 1 164 ? 31.037 11.807 -34.426 1.00 95.19 164 TRP A CA 1
ATOM 1263 C C . TRP A 1 164 ? 32.224 11.001 -34.967 1.00 95.19 164 TRP A C 1
ATOM 1265 O O . TRP A 1 164 ? 33.317 11.051 -34.387 1.00 95.19 164 TRP A O 1
ATOM 1275 N N . GLY A 1 165 ? 32.040 10.250 -36.057 1.00 94.81 165 GLY A N 1
ATOM 1276 C CA . GLY A 1 165 ? 33.102 9.480 -36.703 1.00 94.81 165 GLY A CA 1
ATOM 1277 C C . GLY A 1 165 ? 33.850 8.566 -35.714 1.00 94.81 165 GLY A C 1
ATOM 1278 O O . GLY A 1 165 ? 33.210 7.842 -34.949 1.00 94.81 165 GLY A O 1
ATOM 1279 N N . PRO A 1 166 ? 35.198 8.600 -35.653 1.00 96.50 166 PRO A N 1
ATOM 1280 C CA . PRO A 1 166 ? 35.983 7.747 -34.749 1.00 96.50 166 PRO A CA 1
ATOM 1281 C C . PRO A 1 166 ? 35.690 7.936 -33.253 1.00 96.50 166 PRO A C 1
ATOM 1283 O O . PRO A 1 166 ? 35.996 7.057 -32.452 1.00 96.50 166 PRO A O 1
ATOM 1286 N N . ARG A 1 167 ? 35.114 9.078 -32.852 1.00 97.38 167 ARG A N 1
ATOM 1287 C CA . ARG A 1 167 ? 34.773 9.370 -31.448 1.00 97.38 167 ARG A CA 1
ATOM 1288 C C . ARG A 1 167 ? 33.413 8.810 -31.039 1.00 97.38 167 ARG A C 1
ATOM 1290 O O . ARG A 1 167 ? 33.096 8.811 -29.850 1.00 97.38 167 ARG A O 1
ATOM 1297 N N . TRP A 1 168 ? 32.625 8.327 -31.998 1.00 96.94 168 TRP A N 1
ATOM 1298 C CA . TRP A 1 168 ? 31.260 7.868 -31.764 1.00 96.94 168 TRP A CA 1
ATOM 1299 C C . TRP A 1 168 ? 31.144 6.788 -30.675 1.00 96.94 168 TRP A C 1
ATOM 1301 O O . TRP A 1 168 ? 30.307 6.965 -29.791 1.00 96.94 168 TRP A O 1
ATOM 1311 N N . PRO A 1 169 ? 31.997 5.740 -30.616 1.00 96.38 169 PRO A N 1
ATOM 1312 C CA . PRO A 1 169 ? 31.871 4.717 -29.574 1.00 96.38 169 PRO A CA 1
ATOM 1313 C C . PRO A 1 169 ? 32.017 5.272 -28.149 1.00 96.38 169 PRO A C 1
ATOM 1315 O O . PRO A 1 169 ? 31.254 4.909 -27.256 1.00 96.38 169 PRO A O 1
ATOM 1318 N N . ALA A 1 170 ? 32.967 6.189 -27.936 1.00 96.75 170 ALA A N 1
ATOM 1319 C CA . ALA A 1 170 ? 33.176 6.826 -26.637 1.00 96.75 170 ALA A CA 1
ATOM 1320 C C . ALA A 1 170 ? 32.005 7.747 -26.260 1.00 96.75 170 ALA A C 1
ATOM 1322 O O . ALA A 1 170 ? 31.587 7.782 -25.104 1.00 96.75 170 ALA A O 1
ATOM 1323 N N . TRP A 1 171 ? 31.442 8.462 -27.236 1.00 97.56 171 TRP A N 1
ATOM 1324 C CA . TRP A 1 171 ? 30.268 9.302 -27.016 1.00 97.56 171 TRP A CA 1
ATOM 1325 C C . TRP A 1 171 ? 29.020 8.477 -26.663 1.00 97.56 171 TRP A C 1
ATOM 1327 O O . TRP A 1 171 ? 28.346 8.783 -25.678 1.00 97.56 171 TRP A O 1
ATOM 1337 N N . VAL A 1 172 ? 28.756 7.387 -27.391 1.00 97.44 172 VAL A N 1
ATOM 1338 C CA . VAL A 1 172 ? 27.648 6.461 -27.101 1.00 97.44 172 VAL A CA 1
ATOM 1339 C C . VAL A 1 172 ? 27.763 5.871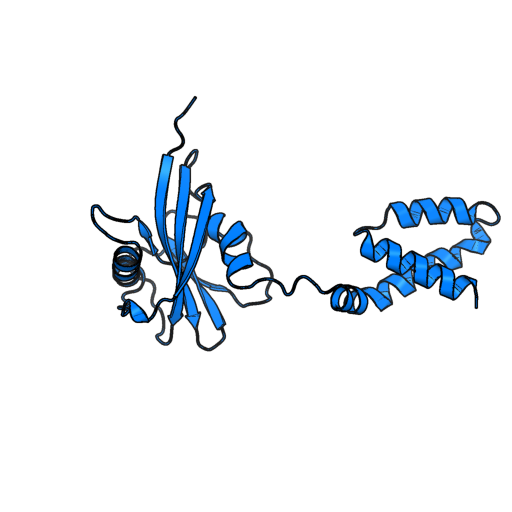 -25.700 1.00 97.44 172 VAL A C 1
ATOM 1341 O O . VAL A 1 172 ? 26.759 5.784 -24.996 1.00 97.44 172 VAL A O 1
ATOM 1344 N N . ALA A 1 173 ? 28.968 5.496 -25.261 1.00 96.56 173 ALA A N 1
ATOM 1345 C CA . ALA A 1 173 ? 29.174 4.978 -23.910 1.00 96.56 173 ALA A CA 1
ATOM 1346 C C . ALA A 1 173 ? 28.714 5.981 -22.836 1.00 96.56 173 ALA A C 1
ATOM 1348 O O . ALA A 1 173 ? 28.041 5.588 -21.882 1.00 96.56 173 ALA A O 1
ATOM 1349 N N . THR A 1 174 ? 28.995 7.273 -23.029 1.00 96.69 174 THR A N 1
ATOM 1350 C CA . THR A 1 174 ? 28.515 8.349 -22.149 1.00 96.69 174 THR A CA 1
ATOM 1351 C C . THR A 1 174 ? 26.992 8.477 -22.174 1.00 96.69 174 THR A C 1
ATOM 1353 O O . THR A 1 174 ? 26.381 8.641 -21.121 1.00 96.69 174 THR A O 1
ATOM 1356 N N . GLN A 1 175 ? 26.360 8.366 -23.349 1.00 97.69 175 GLN A N 1
ATOM 1357 C CA . GLN A 1 175 ? 24.895 8.407 -23.459 1.00 97.69 175 GLN A CA 1
ATOM 1358 C C . GLN A 1 175 ? 24.248 7.227 -22.726 1.00 97.69 175 GLN A C 1
ATOM 1360 O O . GLN A 1 175 ? 23.368 7.430 -21.897 1.00 97.69 175 GLN A O 1
ATOM 1365 N N . LEU A 1 176 ? 24.734 6.004 -22.961 1.00 95.88 176 LEU A N 1
ATOM 1366 C CA . LEU A 1 176 ? 24.231 4.799 -22.298 1.00 95.88 176 LEU A CA 1
ATOM 1367 C C . LEU A 1 176 ? 24.410 4.849 -20.776 1.00 95.88 176 LEU A C 1
ATOM 1369 O O . LEU A 1 176 ? 23.561 4.334 -20.056 1.00 95.88 176 LEU A O 1
ATOM 1373 N N . TYR A 1 177 ? 25.493 5.459 -20.284 1.00 93.75 177 TYR A N 1
ATOM 1374 C CA . TYR A 1 177 ? 25.732 5.627 -18.849 1.00 93.75 177 TYR A CA 1
ATOM 1375 C C . TYR A 1 177 ? 24.738 6.592 -18.186 1.00 93.75 177 TYR A C 1
ATOM 1377 O O . TYR A 1 177 ? 24.399 6.419 -17.020 1.00 93.75 177 TYR A O 1
ATOM 1385 N N . ALA A 1 178 ? 24.247 7.590 -18.924 1.00 94.38 178 ALA A N 1
ATOM 1386 C CA . ALA A 1 178 ? 23.251 8.535 -18.428 1.00 94.38 178 ALA A CA 1
ATOM 1387 C C . ALA A 1 178 ? 21.822 7.955 -18.393 1.00 94.38 178 ALA A C 1
ATOM 1389 O O . ALA A 1 178 ? 20.941 8.540 -17.763 1.00 94.38 178 ALA A O 1
ATOM 1390 N N . LEU A 1 179 ? 21.576 6.818 -19.055 1.00 92.19 179 LEU A N 1
ATOM 1391 C CA . LEU A 1 179 ? 20.259 6.190 -19.091 1.00 92.19 179 LEU A CA 1
ATOM 1392 C C . LEU A 1 179 ? 19.934 5.473 -17.777 1.00 92.19 179 LEU A C 1
ATOM 1394 O O . LEU A 1 179 ? 20.731 4.711 -17.231 1.00 92.19 179 LEU A O 1
ATOM 1398 N N . SER A 1 180 ? 18.701 5.662 -17.318 1.00 78.62 180 SER A N 1
ATOM 1399 C CA . SER A 1 180 ? 18.147 5.026 -16.127 1.00 78.62 180 SER A CA 1
ATOM 1400 C C . SER A 1 180 ? 16.719 4.545 -16.412 1.00 78.62 180 SER A C 1
ATOM 1402 O O . SER A 1 180 ? 16.001 5.219 -17.152 1.00 78.62 180 SER A O 1
ATOM 1404 N N . PRO A 1 181 ? 16.285 3.405 -15.848 1.00 87.12 181 PRO A N 1
ATOM 1405 C CA . PRO A 1 181 ? 17.051 2.500 -14.985 1.00 87.12 181 PRO A CA 1
ATOM 1406 C C . PRO A 1 181 ? 18.025 1.607 -15.780 1.00 87.12 181 PRO A C 1
ATOM 1408 O O . PRO A 1 181 ? 17.911 1.464 -16.996 1.00 87.12 181 PRO A O 1
ATOM 1411 N N . ALA A 1 182 ? 18.973 0.952 -15.097 1.00 83.06 182 ALA A N 1
ATOM 1412 C CA . ALA A 1 182 ? 19.990 0.101 -15.738 1.00 83.06 182 ALA A CA 1
ATOM 1413 C C . ALA A 1 182 ? 19.433 -0.973 -16.711 1.00 83.06 182 ALA A C 1
ATOM 1415 O O . ALA A 1 182 ? 20.041 -1.187 -17.765 1.00 83.06 182 ALA A O 1
ATOM 1416 N N . PRO A 1 183 ? 18.274 -1.621 -16.449 1.00 87.00 183 PRO A N 1
ATOM 1417 C CA . PRO A 1 183 ? 17.656 -2.528 -17.417 1.00 87.00 183 PRO A CA 1
ATOM 1418 C C . PRO A 1 183 ? 17.280 -1.858 -18.746 1.00 87.00 183 PRO A C 1
ATOM 1420 O O . PRO A 1 183 ? 17.405 -2.493 -19.792 1.00 87.00 183 PRO A O 1
ATOM 1423 N N . TYR A 1 184 ? 16.878 -0.583 -18.732 1.00 90.62 184 TYR A N 1
ATOM 1424 C CA . TYR A 1 184 ? 16.581 0.183 -19.945 1.00 90.62 184 TYR A CA 1
ATOM 1425 C C . TYR A 1 184 ? 17.855 0.471 -20.749 1.00 90.62 184 TYR A C 1
ATOM 1427 O O . TYR A 1 184 ? 17.901 0.204 -21.949 1.00 90.62 184 TYR A O 1
ATOM 1435 N N . ALA A 1 185 ? 18.935 0.897 -20.085 1.00 93.19 185 ALA A N 1
ATOM 1436 C CA . ALA A 1 185 ? 20.234 1.109 -20.732 1.00 93.19 185 ALA A CA 1
ATOM 1437 C C . ALA A 1 185 ? 20.754 -0.165 -21.431 1.00 93.19 185 ALA A C 1
ATOM 1439 O O . ALA A 1 185 ? 21.290 -0.111 -22.540 1.00 93.19 185 ALA A O 1
ATOM 1440 N N . ALA A 1 186 ? 20.552 -1.334 -20.811 1.00 94.12 186 ALA A N 1
ATOM 1441 C CA . ALA A 1 186 ? 20.887 -2.624 -21.411 1.00 94.12 186 ALA A CA 1
ATOM 1442 C C . ALA A 1 186 ? 20.020 -2.955 -22.643 1.00 94.12 186 ALA A C 1
ATOM 1444 O O . ALA A 1 186 ? 20.524 -3.545 -23.600 1.00 94.12 186 ALA A O 1
ATOM 1445 N N . MET A 1 187 ? 18.737 -2.569 -22.646 1.00 96.62 187 MET A N 1
ATOM 1446 C CA . MET A 1 187 ? 17.860 -2.718 -23.814 1.00 96.62 187 MET A CA 1
ATOM 1447 C C . MET A 1 187 ? 18.330 -1.857 -24.986 1.00 96.62 187 MET A C 1
ATOM 1449 O O . MET A 1 187 ? 18.481 -2.387 -26.084 1.00 96.62 187 MET A O 1
ATOM 1453 N N . VAL A 1 188 ? 18.621 -0.574 -24.745 1.00 97.62 188 VAL A N 1
ATOM 1454 C CA . VAL A 1 188 ? 19.122 0.350 -25.779 1.00 97.62 188 VAL A CA 1
ATOM 1455 C C . VAL A 1 188 ? 20.430 -0.164 -26.374 1.00 97.62 188 VAL A C 1
ATOM 1457 O O . VAL A 1 188 ? 20.571 -0.213 -27.592 1.00 97.62 188 VAL A O 1
ATOM 1460 N N . ARG A 1 189 ? 21.367 -0.625 -25.533 1.00 97.38 189 ARG A N 1
ATOM 1461 C CA . ARG A 1 189 ? 22.634 -1.212 -25.995 1.00 97.38 189 ARG A CA 1
ATOM 1462 C C . ARG A 1 189 ? 22.410 -2.378 -26.960 1.00 97.38 189 ARG A C 1
ATOM 1464 O O . ARG A 1 189 ? 23.009 -2.402 -28.028 1.00 97.38 189 ARG A O 1
ATOM 1471 N N . ARG A 1 190 ? 21.534 -3.319 -26.599 1.00 96.50 190 ARG A N 1
ATOM 1472 C CA . ARG A 1 190 ? 21.247 -4.502 -27.422 1.00 96.50 190 ARG A CA 1
ATOM 1473 C C . ARG A 1 190 ? 20.607 -4.134 -28.761 1.00 96.50 190 ARG A C 1
ATOM 1475 O O . ARG A 1 190 ? 20.956 -4.721 -29.780 1.00 96.50 190 ARG A O 1
ATOM 1482 N N . GLU A 1 191 ? 19.661 -3.195 -28.773 1.00 97.88 191 GLU A N 1
ATOM 1483 C CA . GLU A 1 191 ? 19.055 -2.751 -30.035 1.00 97.88 191 GLU A CA 1
ATOM 1484 C C . GLU A 1 191 ? 20.057 -1.973 -30.897 1.00 97.88 191 GLU A C 1
ATOM 1486 O O . GLU A 1 191 ? 20.082 -2.164 -32.110 1.00 97.88 191 GLU A O 1
ATOM 1491 N N . LEU A 1 192 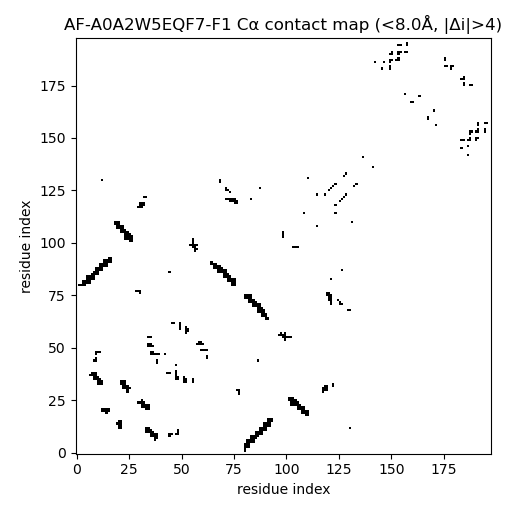? 20.953 -1.190 -30.291 1.00 97.25 192 LEU A N 1
ATOM 1492 C CA . LEU A 1 192 ? 22.027 -0.507 -31.012 1.00 97.25 192 LEU A CA 1
ATOM 1493 C C . LEU A 1 192 ? 23.002 -1.498 -31.664 1.00 97.25 192 LEU A C 1
ATOM 1495 O O . LEU A 1 192 ? 23.362 -1.323 -32.824 1.00 97.25 192 LEU A O 1
ATOM 1499 N N . GLU A 1 193 ? 23.393 -2.554 -30.947 1.00 95.94 193 GLU A N 1
ATOM 1500 C CA . GLU A 1 193 ? 24.212 -3.648 -31.489 1.00 95.94 193 GLU A CA 1
ATOM 1501 C C . GLU A 1 193 ? 23.507 -4.347 -32.660 1.00 95.94 193 GLU A C 1
ATOM 1503 O O . GLU A 1 193 ? 24.124 -4.575 -33.700 1.00 95.94 193 GLU A O 1
ATOM 1508 N N . ARG A 1 194 ? 22.204 -4.635 -32.524 1.00 96.31 194 ARG A N 1
ATOM 1509 C CA . ARG A 1 194 ? 21.393 -5.251 -33.585 1.00 96.31 194 ARG A CA 1
ATOM 1510 C C . ARG A 1 194 ? 21.340 -4.376 -34.840 1.00 96.31 194 ARG A C 1
ATOM 1512 O O . ARG A 1 194 ? 21.517 -4.890 -35.938 1.00 96.31 194 ARG A O 1
ATOM 1519 N N . LEU A 1 195 ? 21.088 -3.078 -34.678 1.00 95.12 195 LEU A N 1
ATOM 1520 C CA . LEU A 1 195 ? 20.967 -2.125 -35.784 1.00 95.12 195 LEU A CA 1
ATOM 1521 C C . LEU A 1 195 ? 22.311 -1.822 -36.451 1.00 95.12 195 LEU A C 1
ATOM 1523 O O . LEU A 1 195 ? 22.346 -1.571 -37.645 1.00 95.12 195 LEU A O 1
ATOM 1527 N N . ALA A 1 196 ? 23.414 -1.836 -35.701 1.00 89.31 196 ALA A N 1
ATOM 1528 C CA . ALA A 1 196 ? 24.748 -1.598 -36.250 1.00 89.31 196 ALA A CA 1
ATOM 1529 C C . ALA A 1 196 ? 25.326 -2.808 -37.008 1.00 89.31 196 ALA A C 1
ATOM 1531 O O . ALA A 1 196 ? 26.296 -2.640 -37.750 1.00 89.31 196 ALA A O 1
ATOM 1532 N N . ALA A 1 197 ? 24.774 -4.007 -36.784 1.00 85.00 197 ALA A N 1
ATOM 1533 C CA . ALA A 1 197 ? 25.182 -5.254 -37.429 1.00 85.00 197 ALA A CA 1
ATOM 1534 C C . ALA A 1 197 ? 24.368 -5.610 -38.690 1.00 85.00 197 ALA A C 1
ATOM 1536 O O . ALA A 1 197 ? 24.771 -6.523 -39.413 1.00 85.00 197 ALA A O 1
ATOM 1537 N N . GLY A 1 198 ? 23.234 -4.939 -38.923 1.00 68.56 198 GLY A N 1
ATOM 1538 C CA . GLY A 1 198 ? 22.420 -5.051 -40.141 1.00 68.56 198 GLY A CA 1
ATOM 1539 C C . GLY A 1 198 ? 22.757 -3.964 -41.150 1.00 68.56 198 GLY A C 1
ATOM 1540 O O . GLY A 1 198 ? 22.629 -4.257 -42.358 1.00 68.56 198 GLY A O 1
#

InterPro domains:
  IPR000086 NUDIX hydrolase domain [PF00293] (11-109)
  IPR000086 NUDIX hydrolase domain [PS51462] (6-132)
  IPR015797 NUDIX hydrolase-like domain superfamily [SSF55811] (7-127)
  IPR020084 NUDIX hydrolase, conserved site [PS00893] (37-58)

Nearest PDB structures (foldseek):
  3a6s-assembly3_A  TM=7.827E-01  e=9.594E-09  Escherichia coli K-12
  6vcp-assembly1_A  TM=6.529E-01  e=1.076E-07  Escherichia coli S88
  4s2w-assembly1_A  TM=6.769E-01  e=2.410E-07  Escherichia coli K-12
  4s2y-assembly1_A  TM=6.543E-01  e=2.001E-07  Escherichia coli K-12
  4s2x-assembly1_A  TM=6.621E-01  e=2.129E-07  Escherichia coli K-12

Organism: NCBI:txid1007099

Mean predicted aligned error: 11.52 Å

Solvent-accessible surface area (backbone atoms only — not comparable to full-atom values): 11100 Å² total; per-residue (Å²): 131,86,79,74,44,76,46,57,31,15,30,38,49,34,24,35,96,87,57,29,34,48,30,30,21,49,61,96,58,85,43,35,33,56,49,43,38,64,58,55,94,92,52,50,60,66,57,30,26,38,53,31,34,31,65,44,43,68,42,88,66,62,77,86,60,49,45,82,71,49,77,48,73,28,58,41,76,87,43,84,71,28,33,36,39,32,48,34,28,37,33,78,40,93,67,89,82,51,82,26,96,60,40,70,48,74,46,74,46,56,80,91,56,87,79,71,87,53,45,22,46,45,44,64,75,47,44,45,52,67,77,54,55,65,73,69,74,40,76,65,54,50,46,64,74,42,46,68,58,24,41,52,52,18,51,55,60,55,67,45,38,76,83,43,49,94,52,27,68,66,52,51,52,56,54,46,69,71,40,76,56,67,71,52,29,54,47,20,50,53,41,32,55,55,62,74,74,108